Protein AF-A0A9W8MVS7-F1 (afdb_monomer)

Mean predicted aligned error: 7.02 Å

Sequence (271 aa):
MAFDPRLDKKTLASLKSMRDISRAYVYDLRHYTAETRWGPFNSDGSVNWTHVEHLINVVALNVQELPGSWALTRPPSCIDPPRISCALARRQISSTDWAGVEGTWRRYVCFMDYRDLFAFNFTDLADGPRQPKFFKDPRFREATRLIEVKIHLVPTTEIRFIRSSDLRPDEHDHYPPLCFVGSSKGVNGNEAQVEGYVRMGKDGIARWYLTSIYDDHPQWSSSGVQIGGLGSAMGVVGVWTTTHHDQDDPVGPFWLWKVEDNSPTHLMEYT

Solvent-accessible surface area (backbone atoms only — not comparable to full-atom values): 14869 Å² total; per-residue (Å²): 131,87,86,54,74,66,62,50,51,55,48,52,52,50,53,51,53,52,34,29,50,17,45,30,61,64,59,32,58,89,62,54,39,82,60,18,59,48,21,48,32,34,72,87,66,42,78,30,60,70,52,46,49,25,37,49,45,40,54,53,54,54,61,66,70,48,61,79,92,48,66,86,77,55,75,73,53,98,80,53,73,81,47,68,53,44,58,47,29,68,72,60,54,38,91,88,38,51,63,46,70,62,48,32,31,40,29,41,42,36,40,59,51,68,69,57,50,48,42,42,57,75,30,69,58,56,91,26,52,52,36,40,58,50,68,68,43,90,81,64,63,67,38,47,43,44,28,45,35,40,34,41,76,46,63,78,85,76,59,82,88,68,60,70,82,80,60,59,65,60,99,82,54,94,56,66,56,43,32,32,38,40,40,33,38,40,58,88,67,58,66,26,43,30,42,34,39,36,34,63,45,95,82,76,48,46,36,39,39,41,35,37,25,49,96,91,39,73,50,34,29,31,21,26,39,48,38,85,52,72,14,30,28,58,19,33,45,28,26,36,33,43,62,82,69,54,90,82,51,66,58,24,38,34,44,35,26,52,47,59,82,83,54,83,81,83,48,61,85,53,120

Structure (mmCIF, N/CA/C/O backbone):
data_AF-A0A9W8MVS7-F1
#
_entry.id   AF-A0A9W8MVS7-F1
#
loop_
_atom_site.group_PDB
_atom_site.id
_atom_site.type_symbol
_atom_site.label_atom_id
_atom_site.label_alt_id
_atom_site.label_comp_id
_atom_site.label_asym_id
_atom_site.label_entity_id
_atom_site.label_seq_id
_atom_site.pdbx_PDB_ins_code
_atom_site.Cartn_x
_atom_site.Cartn_y
_atom_site.Cartn_z
_atom_site.occupancy
_atom_site.B_iso_or_equiv
_atom_site.auth_seq_id
_atom_site.auth_comp_id
_atom_site.auth_asym_id
_atom_site.auth_atom_id
_atom_site.pdbx_PDB_model_num
ATOM 1 N N . MET A 1 1 ? 16.889 32.562 -6.527 1.00 38.06 1 MET A N 1
ATOM 2 C CA . MET A 1 1 ? 17.787 31.437 -6.869 1.00 38.06 1 MET A CA 1
ATOM 3 C C . MET A 1 1 ? 17.797 31.302 -8.378 1.00 38.06 1 MET A C 1
ATOM 5 O O . MET A 1 1 ? 16.724 31.215 -8.958 1.00 38.06 1 MET A O 1
ATOM 9 N N . ALA A 1 2 ? 18.964 31.389 -9.014 1.00 35.06 2 ALA A N 1
ATOM 10 C CA . ALA A 1 2 ? 19.072 31.227 -10.461 1.00 35.06 2 ALA A CA 1
ATOM 11 C C . ALA A 1 2 ? 18.786 29.762 -10.839 1.00 35.06 2 ALA A C 1
ATOM 13 O O . ALA A 1 2 ? 19.375 28.854 -10.258 1.00 35.06 2 ALA A O 1
ATOM 14 N N . PHE A 1 3 ? 17.864 29.547 -11.778 1.00 42.78 3 PHE A N 1
ATOM 15 C CA . PHE A 1 3 ? 17.561 28.238 -12.356 1.00 42.78 3 PHE A CA 1
ATOM 16 C C . PHE A 1 3 ? 18.772 27.748 -13.168 1.00 42.78 3 PHE A C 1
ATOM 18 O O . PHE A 1 3 ? 19.109 28.363 -14.178 1.00 42.78 3 PHE A O 1
ATOM 25 N N . ASP A 1 4 ? 19.421 26.654 -12.749 1.00 48.59 4 ASP A N 1
ATOM 26 C CA . ASP A 1 4 ? 20.427 25.962 -13.568 1.00 48.59 4 ASP A CA 1
ATOM 27 C C . ASP A 1 4 ? 19.776 24.778 -14.313 1.00 48.59 4 ASP A C 1
ATOM 29 O O . ASP A 1 4 ? 19.521 23.728 -13.712 1.00 48.59 4 ASP A O 1
ATOM 33 N N . PRO A 1 5 ? 19.535 24.897 -15.630 1.00 52.12 5 PRO A N 1
ATOM 34 C CA . PRO A 1 5 ? 18.881 23.856 -16.422 1.00 52.12 5 PRO A CA 1
ATOM 35 C C . PRO A 1 5 ? 19.706 22.563 -16.556 1.00 52.12 5 PRO A C 1
ATOM 37 O O . PRO A 1 5 ? 19.170 21.531 -16.961 1.00 52.12 5 PRO A O 1
ATOM 40 N N . ARG A 1 6 ? 21.009 22.571 -16.236 1.00 54.41 6 ARG A N 1
ATOM 41 C CA . ARG A 1 6 ? 21.843 21.353 -16.214 1.00 54.41 6 ARG A CA 1
ATOM 42 C C . ARG A 1 6 ? 21.684 20.580 -14.907 1.00 54.41 6 ARG A C 1
ATOM 44 O O . ARG A 1 6 ? 21.662 19.347 -14.933 1.00 54.41 6 ARG A O 1
ATOM 51 N N . LEU A 1 7 ? 21.533 21.298 -13.793 1.00 59.38 7 LEU A N 1
ATOM 52 C CA . LEU A 1 7 ? 21.259 20.719 -12.477 1.00 59.38 7 LEU A CA 1
ATOM 53 C C . LEU A 1 7 ? 19.880 20.042 -12.455 1.00 59.38 7 LEU A C 1
ATOM 55 O O . LEU A 1 7 ? 19.733 18.949 -11.907 1.00 59.38 7 LEU A O 1
ATOM 59 N N . ASP A 1 8 ? 18.909 20.638 -13.148 1.00 74.12 8 ASP A N 1
ATOM 60 C CA . ASP A 1 8 ? 17.551 20.110 -13.300 1.00 74.12 8 ASP A CA 1
ATOM 61 C C . ASP A 1 8 ? 17.517 18.803 -14.118 1.00 74.12 8 ASP A C 1
ATOM 63 O O . ASP A 1 8 ? 16.966 17.795 -13.679 1.00 74.12 8 ASP A O 1
ATOM 67 N N . LYS A 1 9 ? 18.237 18.740 -15.252 1.00 78.94 9 LYS A N 1
ATOM 68 C CA . LYS A 1 9 ? 18.335 17.513 -16.069 1.00 78.94 9 LYS A CA 1
ATOM 69 C C . LYS A 1 9 ? 18.997 16.346 -15.336 1.00 78.94 9 LYS A C 1
ATOM 71 O O . LYS A 1 9 ? 18.535 15.212 -15.458 1.00 78.94 9 LYS A O 1
ATOM 76 N N . LYS A 1 10 ? 20.080 16.601 -14.591 1.00 83.00 10 LYS A N 1
ATOM 77 C CA . LYS A 1 10 ? 20.776 15.560 -13.816 1.00 83.00 10 LYS A CA 1
ATOM 78 C C . LYS A 1 10 ? 19.896 15.042 -12.678 1.00 83.00 10 LYS A C 1
ATOM 80 O O . LYS A 1 10 ? 19.812 13.832 -12.482 1.00 83.00 10 LYS A O 1
ATOM 85 N N . THR A 1 11 ? 19.215 15.946 -11.976 1.00 85.12 11 THR A N 1
ATOM 86 C CA . THR A 1 11 ? 18.257 15.598 -10.918 1.00 85.12 11 THR A CA 1
ATOM 87 C C . THR A 1 11 ? 17.114 14.758 -11.477 1.00 85.12 11 THR A C 1
ATOM 89 O O . THR A 1 11 ? 16.845 13.674 -10.971 1.00 85.12 11 THR A O 1
ATOM 92 N N . LEU A 1 12 ? 16.508 15.186 -12.584 1.00 84.50 12 LEU A N 1
ATOM 93 C CA . LEU A 1 12 ? 15.421 14.462 -13.238 1.00 84.50 12 LEU A CA 1
ATOM 94 C C . LEU A 1 12 ? 15.851 13.070 -13.725 1.00 84.50 12 LEU A C 1
ATOM 96 O O . LEU A 1 12 ? 15.107 12.105 -13.564 1.00 84.50 12 LEU A O 1
ATOM 100 N N . ALA A 1 13 ? 17.060 12.933 -14.276 1.00 87.56 13 ALA A N 1
ATOM 101 C CA . ALA A 1 13 ? 17.613 11.628 -14.642 1.00 87.56 13 ALA A CA 1
ATOM 102 C C . ALA A 1 13 ? 17.821 10.721 -13.415 1.00 87.56 13 ALA A C 1
ATOM 104 O O . ALA A 1 13 ? 17.501 9.534 -13.469 1.00 87.56 13 ALA A O 1
ATOM 105 N N . SER A 1 14 ? 18.302 11.284 -12.302 1.00 90.31 14 SER A N 1
ATOM 106 C CA . SER A 1 14 ? 18.472 10.560 -11.039 1.00 90.31 14 SER A CA 1
ATOM 107 C C . SER A 1 14 ? 17.135 10.074 -10.476 1.00 90.31 14 SER A C 1
ATOM 109 O O . SER A 1 14 ? 17.025 8.910 -10.101 1.00 90.31 14 SER A O 1
ATOM 111 N N . LEU A 1 15 ? 16.105 10.928 -10.466 1.00 89.94 15 LEU A N 1
ATOM 112 C CA . LEU A 1 15 ? 14.763 10.574 -9.991 1.00 89.94 15 LEU A CA 1
ATOM 113 C C . LEU A 1 15 ? 14.121 9.489 -10.861 1.00 89.94 15 LEU A C 1
ATOM 115 O O . LEU A 1 15 ? 13.549 8.540 -10.332 1.00 89.94 15 LEU A O 1
ATOM 119 N N . LYS A 1 16 ? 14.275 9.572 -12.190 1.00 89.75 16 LYS A N 1
ATOM 120 C CA . LYS A 1 16 ? 13.817 8.516 -13.106 1.00 89.75 16 LYS A CA 1
ATOM 121 C C . LYS A 1 16 ? 14.499 7.182 -12.815 1.00 89.75 16 LYS A C 1
ATOM 123 O O . LYS A 1 16 ? 13.819 6.177 -12.657 1.00 89.75 16 LYS A O 1
ATOM 128 N N . SER A 1 17 ? 15.825 7.185 -12.665 1.00 93.81 17 SER A N 1
ATOM 129 C CA . SER A 1 17 ? 16.571 5.969 -12.329 1.00 93.81 17 SER A CA 1
ATOM 130 C C . SER A 1 17 ? 16.150 5.387 -10.977 1.00 93.81 17 SER A C 1
ATOM 132 O O . SER A 1 17 ? 16.025 4.173 -10.848 1.00 93.81 17 SER A O 1
ATOM 134 N N . MET A 1 18 ? 15.921 6.238 -9.974 1.00 94.75 18 MET A N 1
ATOM 135 C CA . MET A 1 18 ? 15.441 5.826 -8.653 1.00 94.75 18 MET A CA 1
ATOM 136 C C . MET A 1 18 ? 14.048 5.194 -8.728 1.00 94.75 18 MET A C 1
ATOM 138 O O . MET A 1 18 ? 13.794 4.189 -8.059 1.00 94.75 18 MET A O 1
ATOM 142 N N . ARG A 1 19 ? 13.160 5.742 -9.569 1.00 93.81 19 ARG A N 1
ATOM 143 C CA . ARG A 1 19 ? 11.834 5.168 -9.815 1.00 93.81 19 ARG A CA 1
ATOM 144 C C . ARG A 1 19 ? 11.926 3.783 -10.428 1.00 93.81 19 ARG A C 1
ATOM 146 O O . ARG A 1 19 ? 11.277 2.877 -9.928 1.00 93.81 19 ARG A O 1
ATOM 153 N N . ASP A 1 20 ? 12.736 3.614 -11.469 1.00 95.81 20 ASP A N 1
ATOM 154 C CA . ASP A 1 20 ? 12.864 2.333 -12.173 1.00 95.81 20 ASP A CA 1
ATOM 155 C C . ASP A 1 20 ? 13.417 1.240 -11.247 1.00 95.81 20 ASP A C 1
ATOM 157 O O . ASP A 1 20 ? 12.915 0.119 -11.241 1.00 95.81 20 ASP A O 1
ATOM 161 N N . ILE A 1 21 ? 14.407 1.580 -10.411 1.00 97.56 21 ILE A N 1
ATOM 162 C CA . ILE A 1 21 ? 14.940 0.674 -9.382 1.00 97.56 21 ILE A CA 1
ATOM 163 C C . ILE A 1 21 ? 13.853 0.321 -8.360 1.00 97.56 21 ILE A C 1
ATOM 165 O O . ILE A 1 21 ? 13.692 -0.844 -8.006 1.00 97.56 21 ILE A O 1
ATOM 169 N N . SER A 1 22 ? 13.083 1.312 -7.907 1.00 98.12 22 SER A N 1
ATOM 170 C CA . SER A 1 22 ? 12.037 1.088 -6.906 1.00 98.12 22 SER A CA 1
ATOM 171 C C . SER A 1 22 ? 10.871 0.272 -7.457 1.00 98.12 22 SER A C 1
ATOM 173 O O . SER A 1 22 ? 10.410 -0.641 -6.783 1.00 98.12 22 SER A O 1
ATOM 175 N N . ARG A 1 23 ? 10.447 0.512 -8.702 1.00 97.88 23 ARG A N 1
ATOM 176 C CA . ARG A 1 23 ? 9.455 -0.322 -9.395 1.00 97.88 23 ARG A CA 1
ATOM 177 C C . ARG A 1 23 ? 9.938 -1.757 -9.534 1.00 97.88 23 ARG A C 1
ATOM 179 O O . ARG A 1 23 ? 9.175 -2.673 -9.255 1.00 97.88 23 ARG A O 1
ATOM 186 N N . ALA A 1 24 ? 11.204 -1.953 -9.902 1.00 97.88 24 ALA A N 1
ATOM 187 C CA . ALA A 1 24 ? 11.763 -3.293 -10.018 1.00 97.88 24 ALA A CA 1
ATOM 188 C C . ALA A 1 24 ? 11.742 -4.050 -8.691 1.00 97.88 24 ALA A C 1
ATOM 190 O O . ALA A 1 24 ? 11.436 -5.235 -8.678 1.00 97.88 24 ALA A O 1
ATOM 191 N N . TYR A 1 25 ? 12.009 -3.360 -7.582 1.00 98.38 25 TYR A N 1
ATOM 192 C CA . TYR A 1 25 ? 11.916 -3.955 -6.256 1.00 98.38 25 TYR A CA 1
ATOM 193 C C . TYR A 1 25 ? 10.465 -4.269 -5.858 1.00 98.38 25 TYR A C 1
ATOM 195 O O . TYR A 1 25 ? 10.176 -5.358 -5.368 1.00 98.38 25 TYR A O 1
ATOM 203 N N . VAL A 1 26 ? 9.547 -3.321 -6.070 1.00 98.19 26 VAL A N 1
ATOM 204 C CA . VAL A 1 26 ? 8.141 -3.437 -5.650 1.00 98.19 26 VAL A CA 1
ATOM 205 C C . VAL A 1 26 ? 7.379 -4.476 -6.470 1.00 98.19 26 VAL A C 1
ATOM 207 O O . VAL A 1 26 ? 6.559 -5.195 -5.918 1.00 98.19 26 VAL A O 1
ATOM 210 N N . TYR A 1 27 ? 7.635 -4.603 -7.768 1.00 98.12 27 TYR A N 1
ATOM 211 C CA . TYR A 1 27 ? 6.920 -5.567 -8.610 1.00 98.12 27 TYR A CA 1
ATOM 212 C C . TYR A 1 27 ? 7.607 -6.936 -8.712 1.00 98.12 27 TYR A C 1
ATOM 214 O O . TYR A 1 27 ? 7.154 -7.791 -9.476 1.00 98.12 27 TYR A O 1
ATOM 222 N N . ASP A 1 28 ? 8.694 -7.167 -7.968 1.00 97.75 28 ASP A N 1
ATOM 223 C CA . ASP A 1 28 ? 9.317 -8.488 -7.854 1.00 97.75 28 ASP A CA 1
ATOM 224 C C . ASP A 1 28 ? 8.470 -9.384 -6.946 1.00 97.75 28 ASP A C 1
ATOM 226 O O . ASP A 1 28 ? 8.440 -9.216 -5.724 1.00 97.75 28 ASP A O 1
ATOM 230 N N . LEU A 1 29 ? 7.793 -10.366 -7.550 1.00 97.31 29 LEU A N 1
ATOM 231 C CA . LEU A 1 29 ? 6.841 -11.227 -6.845 1.00 97.31 29 LEU A CA 1
ATOM 232 C C . LEU A 1 29 ? 7.490 -12.085 -5.748 1.00 97.31 29 LEU A C 1
ATOM 234 O O . LEU A 1 29 ? 6.811 -12.538 -4.830 1.00 97.31 29 LEU A O 1
ATOM 238 N N . ARG A 1 30 ? 8.818 -12.264 -5.773 1.00 96.38 30 ARG A N 1
ATOM 239 C CA . ARG A 1 30 ? 9.548 -13.063 -4.773 1.00 96.38 30 ARG A CA 1
ATOM 240 C C . ARG A 1 30 ? 9.551 -12.437 -3.379 1.00 96.38 30 ARG A C 1
ATOM 242 O O . ARG A 1 30 ? 9.864 -13.128 -2.415 1.00 96.38 30 ARG A O 1
ATOM 249 N N . HI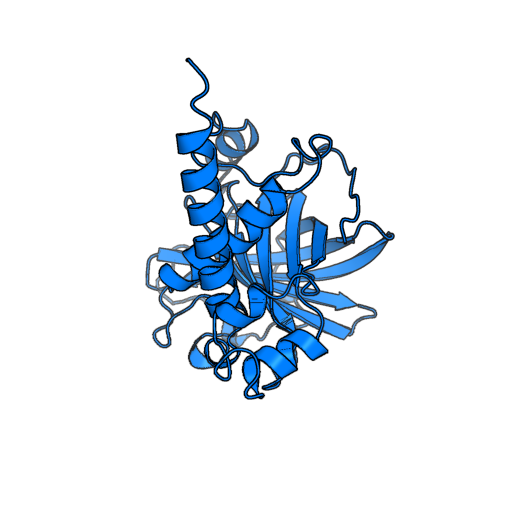S A 1 31 ? 9.238 -11.148 -3.261 1.00 96.62 31 HIS A N 1
ATOM 250 C CA . HIS A 1 31 ? 9.168 -10.458 -1.972 1.00 96.62 31 HIS A CA 1
ATOM 251 C C . HIS A 1 31 ? 7.869 -10.742 -1.197 1.00 96.62 31 HIS A C 1
ATOM 253 O O . HIS A 1 31 ? 7.784 -10.419 -0.008 1.00 96.62 31 HIS A O 1
ATOM 259 N N . TYR A 1 32 ? 6.865 -11.346 -1.838 1.00 96.62 32 TYR A N 1
ATOM 260 C CA . TYR A 1 32 ? 5.523 -11.509 -1.283 1.00 96.62 32 TYR A CA 1
ATOM 261 C C . TYR A 1 32 ? 5.243 -12.966 -0.956 1.00 96.62 32 TYR A C 1
ATOM 263 O O . TYR A 1 32 ? 4.787 -13.740 -1.792 1.00 96.62 32 TYR A O 1
ATOM 271 N N . THR A 1 33 ? 5.531 -13.340 0.284 1.00 96.38 33 THR A N 1
ATOM 272 C CA . THR A 1 33 ? 5.366 -14.705 0.774 1.00 96.38 33 THR A CA 1
ATOM 273 C C . THR A 1 33 ? 4.566 -14.714 2.072 1.00 96.38 33 THR A C 1
ATOM 275 O O . THR A 1 33 ? 4.278 -13.668 2.667 1.00 96.38 33 THR A O 1
ATOM 278 N N . ALA A 1 34 ? 4.223 -15.913 2.544 1.00 95.19 34 ALA A N 1
ATOM 279 C CA . ALA A 1 34 ? 3.567 -16.080 3.835 1.00 95.19 34 ALA A CA 1
ATOM 280 C C . ALA A 1 34 ? 4.445 -15.570 4.996 1.00 95.19 34 ALA A C 1
ATOM 282 O O . ALA A 1 34 ? 3.927 -14.977 5.944 1.00 95.19 34 ALA A O 1
ATOM 283 N N . GLU A 1 35 ? 5.770 -15.737 4.908 1.00 95.44 35 GLU A N 1
ATOM 284 C CA . GLU A 1 35 ? 6.735 -15.267 5.911 1.00 95.44 35 GLU A CA 1
ATOM 285 C C . GLU A 1 35 ? 6.782 -13.739 5.981 1.00 95.44 35 GLU A C 1
ATOM 287 O O . GLU A 1 35 ? 6.845 -13.173 7.071 1.00 95.44 35 GLU A O 1
ATOM 292 N N . THR A 1 36 ? 6.699 -13.061 4.831 1.00 95.88 36 THR A N 1
ATOM 293 C CA . THR A 1 36 ? 6.641 -11.592 4.761 1.00 95.88 36 THR A CA 1
ATOM 294 C C . THR A 1 36 ? 5.222 -11.050 4.924 1.00 95.88 36 THR A C 1
ATOM 296 O O . THR A 1 36 ? 5.012 -9.838 4.866 1.00 95.88 36 THR A O 1
ATOM 299 N N . ARG A 1 37 ? 4.228 -11.926 5.137 1.00 95.06 37 ARG A N 1
ATOM 300 C CA . ARG A 1 37 ? 2.794 -11.597 5.218 1.00 95.06 37 ARG A CA 1
ATOM 301 C C . ARG A 1 37 ? 2.315 -10.717 4.059 1.00 95.06 37 ARG A C 1
ATOM 303 O O . ARG A 1 37 ? 1.491 -9.818 4.266 1.00 95.06 37 ARG A O 1
ATOM 310 N N . TRP A 1 38 ? 2.873 -10.947 2.869 1.00 96.88 38 TRP A N 1
ATOM 311 C CA . TRP A 1 38 ? 2.571 -10.194 1.646 1.00 96.88 38 TRP A CA 1
ATOM 312 C C . TRP A 1 38 ? 2.672 -8.668 1.820 1.00 96.88 38 TRP A C 1
ATOM 314 O O . TRP A 1 38 ? 1.927 -7.904 1.212 1.00 96.88 38 TRP A O 1
ATOM 324 N N . GLY A 1 39 ? 3.579 -8.216 2.689 1.00 97.06 39 GLY A N 1
ATOM 325 C CA . GLY A 1 39 ? 3.795 -6.808 3.007 1.00 97.06 39 GLY A CA 1
ATOM 326 C C . GLY A 1 39 ? 5.280 -6.454 3.110 1.00 97.06 39 GLY A C 1
ATOM 327 O O . GLY A 1 39 ? 6.147 -7.285 2.836 1.00 97.06 39 GLY A O 1
ATOM 328 N N . PRO A 1 40 ? 5.609 -5.219 3.526 1.00 97.94 40 PRO A N 1
ATOM 329 C CA . PRO A 1 40 ? 6.989 -4.762 3.672 1.00 97.94 40 PRO A CA 1
ATOM 330 C C . PRO A 1 40 ? 7.629 -5.261 4.980 1.00 97.94 40 PRO A C 1
ATOM 332 O O . PRO A 1 40 ? 8.131 -4.477 5.788 1.00 97.94 40 PRO A O 1
ATOM 335 N N . PHE A 1 41 ? 7.599 -6.574 5.207 1.00 97.88 41 PHE A N 1
ATOM 336 C CA . PHE A 1 41 ? 8.111 -7.216 6.416 1.00 97.88 41 PHE A CA 1
ATOM 337 C C . PHE A 1 41 ? 9.217 -8.217 6.080 1.00 97.88 41 PHE A C 1
ATOM 339 O O . PHE A 1 41 ? 9.223 -8.831 5.016 1.00 97.88 41 PHE A O 1
ATOM 346 N N . ASN A 1 42 ? 10.156 -8.381 7.004 1.00 97.50 42 ASN A N 1
ATOM 347 C CA . ASN A 1 42 ? 11.135 -9.459 6.965 1.00 97.50 42 ASN A CA 1
ATOM 348 C C . ASN A 1 42 ? 10.504 -10.760 7.487 1.00 97.50 42 ASN A C 1
ATOM 350 O O . ASN A 1 42 ? 9.471 -10.739 8.158 1.00 97.50 42 ASN A O 1
ATOM 354 N N . SER A 1 43 ? 11.159 -11.896 7.245 1.00 95.44 43 SER A N 1
ATOM 355 C CA . SER A 1 43 ? 10.694 -13.213 7.709 1.00 95.44 43 SER A CA 1
ATOM 356 C C . SER A 1 43 ? 10.628 -13.353 9.236 1.00 95.44 43 SER A C 1
ATOM 358 O O . SER A 1 43 ? 9.936 -14.228 9.746 1.00 95.44 43 SER A O 1
ATOM 360 N N . ASP A 1 44 ? 11.346 -12.508 9.982 1.00 93.94 44 ASP A N 1
ATOM 361 C CA . ASP A 1 44 ? 11.280 -12.436 11.448 1.00 93.94 44 ASP A CA 1
ATOM 362 C C . ASP A 1 44 ? 10.106 -11.573 11.963 1.00 93.94 44 ASP A C 1
ATOM 364 O O . ASP A 1 44 ? 9.879 -11.468 13.172 1.00 93.94 44 ASP A O 1
ATOM 368 N N . GLY A 1 45 ? 9.342 -10.959 11.053 1.00 91.81 45 GLY A N 1
ATOM 369 C CA . GLY A 1 45 ? 8.216 -10.077 11.344 1.00 91.81 45 GLY A CA 1
ATOM 370 C C . GLY A 1 45 ? 8.590 -8.621 11.646 1.00 91.81 45 GLY A C 1
ATOM 371 O O . GLY A 1 45 ? 7.687 -7.826 11.943 1.00 91.81 45 GLY A O 1
ATOM 372 N N . SER A 1 46 ? 9.874 -8.256 11.586 1.00 95.50 46 SER A N 1
ATOM 373 C CA . SER A 1 46 ? 10.327 -6.861 11.645 1.00 95.50 46 SER A CA 1
ATOM 374 C C . SER A 1 46 ? 10.017 -6.116 10.344 1.00 95.50 46 SER A C 1
ATOM 376 O O . SER A 1 46 ? 9.780 -6.721 9.294 1.00 95.50 46 SER A O 1
ATOM 378 N N . VAL A 1 47 ? 9.991 -4.786 10.397 1.00 97.56 47 VAL A N 1
ATOM 379 C CA . VAL A 1 47 ? 9.777 -3.955 9.203 1.00 97.56 47 VAL A CA 1
ATOM 380 C C . VAL A 1 47 ? 10.994 -4.002 8.270 1.00 97.56 47 VAL A C 1
ATOM 382 O O . VAL A 1 47 ? 12.124 -3.729 8.679 1.00 97.56 47 VAL A O 1
ATOM 385 N N . ASN A 1 48 ? 10.757 -4.270 6.985 1.00 98.12 48 ASN A N 1
ATOM 386 C CA . ASN A 1 48 ? 11.762 -4.121 5.937 1.00 98.12 48 ASN A CA 1
ATOM 387 C C . ASN A 1 48 ? 11.767 -2.669 5.431 1.00 98.12 48 ASN A C 1
ATOM 389 O O . ASN A 1 48 ? 11.045 -2.314 4.499 1.00 98.12 48 ASN A O 1
ATOM 393 N N . TRP A 1 49 ? 12.589 -1.817 6.047 1.00 97.56 49 TRP A N 1
ATOM 394 C CA . TRP A 1 49 ? 12.654 -0.392 5.704 1.00 97.56 49 TRP A CA 1
ATOM 395 C C . TRP A 1 49 ? 13.134 -0.111 4.276 1.00 97.56 49 TRP A C 1
ATOM 397 O O . TRP A 1 49 ? 12.706 0.880 3.692 1.00 97.56 49 TRP A O 1
ATOM 407 N N . THR A 1 50 ? 13.947 -0.991 3.684 1.00 98.38 50 THR A N 1
ATOM 408 C CA . THR A 1 50 ? 14.334 -0.888 2.268 1.00 98.38 50 THR A CA 1
ATOM 409 C C . THR A 1 50 ? 13.122 -1.076 1.359 1.00 98.38 50 THR A C 1
ATOM 411 O O . THR A 1 50 ? 12.917 -0.303 0.426 1.00 98.38 50 THR A O 1
ATOM 414 N N . HIS A 1 51 ? 12.261 -2.049 1.662 1.00 98.56 51 HIS A N 1
ATOM 415 C CA . HIS A 1 51 ? 11.006 -2.221 0.937 1.00 98.56 51 HIS A CA 1
ATOM 416 C C . HIS A 1 51 ? 10.109 -0.985 1.107 1.00 98.56 51 HIS A C 1
ATOM 418 O O . HIS A 1 51 ? 9.634 -0.435 0.117 1.00 98.56 51 HIS A O 1
ATOM 424 N N . VAL A 1 52 ? 9.942 -0.484 2.337 1.00 98.19 52 VAL A N 1
ATOM 425 C CA . VAL A 1 52 ? 9.155 0.735 2.613 1.00 98.19 52 VAL A CA 1
ATOM 426 C C . VAL A 1 52 ? 9.653 1.935 1.803 1.00 98.19 52 VAL A C 1
ATOM 428 O O . VAL A 1 52 ? 8.840 2.652 1.222 1.00 98.19 52 VAL A O 1
ATOM 431 N N . GLU A 1 53 ? 10.968 2.141 1.716 1.00 97.62 53 GLU A N 1
ATOM 432 C CA . GLU A 1 53 ? 11.565 3.211 0.912 1.00 97.62 53 GLU A CA 1
ATOM 433 C C . GLU A 1 53 ? 11.199 3.079 -0.573 1.00 97.62 53 GLU A C 1
ATOM 435 O O . GLU A 1 53 ? 10.773 4.054 -1.194 1.00 97.62 53 GLU A O 1
ATOM 440 N N . HIS A 1 54 ? 11.288 1.874 -1.143 1.00 98.50 54 HIS A N 1
ATOM 441 C CA . HIS A 1 54 ? 10.888 1.644 -2.530 1.00 98.50 54 HIS A CA 1
ATOM 442 C C . HIS A 1 54 ? 9.390 1.893 -2.762 1.00 98.50 54 HIS A C 1
ATOM 444 O O . HIS A 1 54 ? 9.032 2.516 -3.763 1.00 98.50 54 HIS A O 1
ATOM 450 N N . LEU A 1 55 ? 8.520 1.496 -1.827 1.00 98.19 55 LEU A N 1
ATOM 451 C CA . LEU A 1 55 ? 7.082 1.785 -1.895 1.00 98.19 55 LEU A CA 1
ATOM 452 C C . LEU A 1 55 ? 6.815 3.299 -1.892 1.00 98.19 55 LEU A C 1
ATOM 454 O O . LEU A 1 55 ? 6.071 3.795 -2.741 1.00 98.19 55 LEU A O 1
ATOM 458 N N . ILE A 1 56 ? 7.464 4.039 -0.982 1.00 95.94 56 ILE A N 1
ATOM 459 C CA . ILE A 1 56 ? 7.385 5.506 -0.910 1.00 95.94 56 ILE A CA 1
ATOM 460 C C . ILE A 1 56 ? 7.850 6.125 -2.226 1.00 95.94 56 ILE A C 1
ATOM 462 O O . ILE A 1 56 ? 7.152 6.977 -2.770 1.00 95.94 56 ILE A O 1
ATOM 466 N N . ASN A 1 57 ? 8.992 5.688 -2.760 1.00 95.56 57 ASN A N 1
ATOM 467 C CA . ASN A 1 57 ? 9.558 6.230 -3.992 1.00 95.56 57 ASN A CA 1
ATOM 468 C C . ASN A 1 57 ? 8.621 6.048 -5.189 1.00 95.56 57 ASN A C 1
ATOM 470 O O . ASN A 1 57 ? 8.437 6.994 -5.954 1.00 95.56 57 ASN A O 1
ATOM 474 N N . VAL A 1 58 ? 8.003 4.871 -5.351 1.00 96.12 58 VAL A N 1
ATOM 475 C CA . VAL A 1 58 ? 7.049 4.642 -6.449 1.00 96.12 58 VAL A CA 1
ATOM 476 C C . VAL A 1 58 ? 5.846 5.578 -6.318 1.00 96.12 58 VAL A C 1
ATOM 478 O O . VAL A 1 58 ? 5.555 6.335 -7.245 1.00 96.12 58 VAL A O 1
ATOM 481 N N . VAL A 1 59 ? 5.187 5.597 -5.155 1.00 94.50 59 VAL A N 1
ATOM 482 C CA . VAL A 1 59 ? 3.977 6.413 -4.961 1.00 94.50 59 VAL A CA 1
ATOM 483 C C . VAL A 1 59 ? 4.293 7.908 -5.061 1.00 94.50 59 VAL A C 1
ATOM 485 O O . VAL A 1 59 ? 3.596 8.638 -5.763 1.00 94.50 59 VAL A O 1
ATOM 488 N N . ALA A 1 60 ? 5.352 8.384 -4.402 1.00 91.44 60 ALA A N 1
ATOM 489 C CA . ALA A 1 60 ? 5.709 9.801 -4.379 1.00 91.44 60 ALA A CA 1
ATOM 490 C C . ALA A 1 60 ? 6.065 10.334 -5.773 1.00 91.44 60 ALA A C 1
ATOM 492 O O . ALA A 1 60 ? 5.616 11.420 -6.144 1.00 91.44 60 ALA A O 1
ATOM 493 N N . LEU A 1 61 ? 6.830 9.571 -6.563 1.00 91.19 61 LEU A N 1
ATOM 494 C CA . LEU A 1 61 ? 7.221 9.991 -7.910 1.00 91.19 61 LEU A CA 1
ATOM 495 C C . LEU A 1 61 ? 6.048 9.943 -8.893 1.00 91.19 61 LEU A C 1
ATOM 497 O O . LEU A 1 61 ? 5.960 10.812 -9.757 1.00 91.19 61 LEU A O 1
ATOM 501 N N . ASN A 1 62 ? 5.113 9.003 -8.737 1.00 90.31 62 ASN A N 1
ATOM 502 C CA . ASN A 1 62 ? 3.880 9.004 -9.527 1.00 90.31 62 ASN A CA 1
ATOM 503 C C . ASN A 1 62 ? 3.010 10.220 -9.204 1.00 90.31 62 ASN A C 1
ATOM 505 O O . ASN A 1 62 ? 2.555 10.924 -10.102 1.00 90.31 62 ASN A O 1
ATOM 509 N N . VAL A 1 63 ? 2.839 10.526 -7.916 1.00 86.62 63 VAL A N 1
ATOM 510 C CA . VAL A 1 63 ? 2.071 11.692 -7.460 1.00 86.62 63 VAL A CA 1
ATOM 511 C C . VAL A 1 63 ? 2.718 13.015 -7.892 1.00 86.62 63 VAL A C 1
ATOM 513 O O . VAL A 1 63 ? 2.017 14.003 -8.124 1.00 86.62 63 VAL A O 1
ATOM 516 N N . GLN A 1 64 ? 4.045 13.056 -8.029 1.00 84.00 64 GLN A N 1
ATOM 517 C CA . GLN A 1 64 ? 4.761 14.227 -8.539 1.00 84.00 64 GLN A CA 1
ATOM 518 C C . GLN A 1 64 ? 4.471 14.497 -10.024 1.00 84.00 64 GLN A C 1
ATOM 520 O O . GLN A 1 64 ? 4.453 15.664 -10.421 1.00 84.00 64 GLN A O 1
ATOM 525 N N . GLU A 1 65 ? 4.230 13.454 -10.824 1.00 82.25 65 GLU A N 1
ATOM 526 C CA . GLU A 1 65 ? 3.871 13.567 -12.246 1.00 82.25 65 GLU A CA 1
ATOM 527 C C . GLU A 1 65 ? 2.394 13.942 -12.466 1.00 82.25 65 GLU A C 1
ATOM 529 O O . GLU A 1 65 ? 2.030 14.369 -13.565 1.00 82.25 65 GLU A O 1
ATOM 534 N N . LEU A 1 66 ? 1.547 13.856 -11.430 1.00 78.38 66 LEU A N 1
ATOM 535 C CA . LEU A 1 66 ? 0.152 14.286 -11.524 1.00 78.38 66 LEU A CA 1
ATOM 536 C C . LEU A 1 66 ? 0.044 15.802 -11.788 1.00 78.38 66 LEU A C 1
ATOM 538 O O . LEU A 1 66 ? 0.821 16.588 -11.227 1.00 78.38 66 LEU A O 1
ATOM 542 N N . PRO A 1 67 ? -0.952 16.247 -12.585 1.00 75.31 67 PRO A N 1
ATOM 543 C CA . PRO A 1 67 ? -1.167 17.662 -12.876 1.00 75.31 67 PRO A CA 1
ATOM 544 C C . PRO A 1 67 ? -1.295 18.522 -11.611 1.00 75.31 67 PRO A C 1
ATOM 546 O O . PRO A 1 67 ? -1.782 18.071 -10.577 1.00 75.31 67 PRO A O 1
ATOM 549 N N . GLY A 1 68 ? -0.934 19.807 -11.701 1.00 68.56 68 GLY A N 1
AT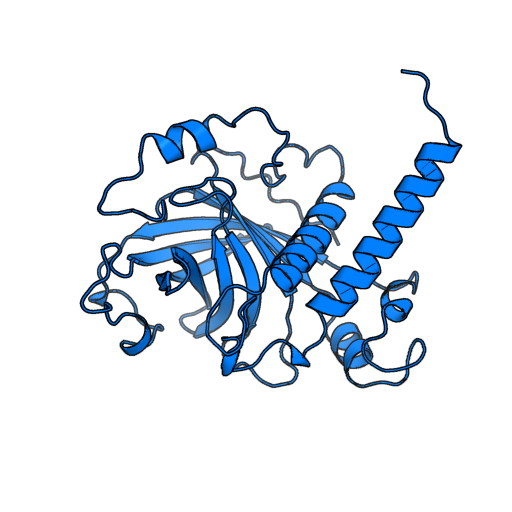OM 550 C CA . GLY A 1 68 ? -0.954 20.732 -10.557 1.00 68.56 68 GLY A CA 1
ATOM 551 C C . GLY A 1 68 ? -2.315 20.882 -9.858 1.00 68.56 68 GLY A C 1
ATOM 552 O O . GLY A 1 68 ? -2.355 21.229 -8.679 1.00 68.56 68 GLY A O 1
ATOM 553 N N . SER A 1 69 ? -3.423 20.548 -10.530 1.00 66.38 69 SER A N 1
ATOM 554 C CA . SER A 1 69 ? -4.764 20.474 -9.927 1.00 66.38 69 SER A CA 1
ATOM 555 C C . SER A 1 69 ? -4.877 19.451 -8.784 1.00 66.38 69 SER A C 1
ATOM 557 O O . SER A 1 69 ? -5.810 19.529 -7.992 1.00 66.38 69 SER A O 1
ATOM 559 N N . TRP A 1 70 ? -3.908 18.542 -8.649 1.00 69.06 70 TRP A N 1
ATOM 560 C CA . TRP A 1 70 ? -3.838 17.498 -7.623 1.00 69.06 70 TRP A CA 1
ATOM 561 C C . TRP A 1 70 ? -2.940 17.866 -6.434 1.00 69.06 70 TRP A C 1
ATOM 563 O O . TRP A 1 70 ? -2.572 17.015 -5.627 1.00 69.06 70 TRP A O 1
ATOM 573 N N . ALA A 1 71 ? -2.547 19.135 -6.294 1.00 63.22 71 ALA A N 1
ATOM 574 C CA . ALA A 1 71 ? -1.649 19.560 -5.217 1.00 63.22 71 ALA A CA 1
ATOM 575 C C . ALA A 1 71 ? -2.199 19.255 -3.806 1.00 63.22 71 ALA A C 1
ATOM 577 O O . ALA A 1 71 ? -1.426 18.946 -2.900 1.00 63.22 71 ALA A O 1
ATOM 578 N N . LEU A 1 72 ? -3.526 19.292 -3.622 1.00 65.88 72 LEU A N 1
ATOM 579 C CA . LEU A 1 72 ? -4.181 19.037 -2.331 1.00 65.88 72 LEU A CA 1
ATOM 580 C C . LEU A 1 72 ? -4.346 17.548 -2.001 1.00 65.88 72 LEU A C 1
ATOM 582 O O . LEU A 1 72 ? -4.569 17.201 -0.843 1.00 65.88 72 LEU A O 1
ATOM 586 N N . THR A 1 73 ? -4.202 16.660 -2.984 1.00 73.75 73 THR A N 1
ATOM 587 C CA . THR A 1 73 ? -4.377 15.213 -2.813 1.00 73.75 73 THR A CA 1
ATOM 588 C C . THR A 1 73 ? -3.044 14.494 -2.640 1.00 73.75 73 THR A C 1
ATOM 590 O O . THR A 1 73 ? -2.959 13.301 -2.904 1.00 73.75 73 THR A O 1
ATOM 593 N N . ARG A 1 74 ? -1.981 15.193 -2.230 1.00 78.75 74 ARG A N 1
ATOM 594 C CA . ARG A 1 74 ? -0.653 14.600 -2.021 1.00 78.75 74 ARG A CA 1
ATOM 595 C C . ARG A 1 74 ? -0.487 14.110 -0.578 1.00 78.75 74 ARG A C 1
ATOM 597 O O . ARG A 1 74 ? -0.908 14.845 0.329 1.00 78.75 74 ARG A O 1
ATOM 604 N N . PRO A 1 75 ? 0.151 12.941 -0.353 1.00 80.00 75 PRO A N 1
ATOM 605 C CA . PRO A 1 75 ? 0.522 12.508 0.988 1.00 80.00 75 PRO A CA 1
ATOM 606 C C . PRO A 1 75 ? 1.390 13.572 1.677 1.00 80.00 75 PRO A C 1
ATOM 608 O O . PRO A 1 75 ? 2.090 14.321 0.985 1.00 80.00 75 PRO A O 1
ATOM 611 N N . PRO A 1 76 ? 1.361 13.669 3.017 1.00 74.62 76 PRO A N 1
ATOM 612 C CA . PRO A 1 76 ? 2.192 14.620 3.741 1.00 74.62 76 PRO A CA 1
ATOM 613 C C . PRO A 1 76 ? 3.674 14.356 3.462 1.00 74.62 76 PRO A C 1
ATOM 615 O O . PRO A 1 76 ? 4.151 13.236 3.651 1.00 74.62 76 PRO A O 1
ATOM 618 N N . SER A 1 77 ? 4.409 15.385 3.043 1.00 66.69 77 SER A N 1
ATOM 619 C CA . SER A 1 77 ? 5.871 15.314 2.985 1.00 66.69 77 SER A CA 1
ATOM 620 C C . SER A 1 77 ? 6.468 15.683 4.348 1.00 66.69 77 SER A C 1
ATOM 622 O O . SER A 1 77 ? 5.890 16.472 5.093 1.00 66.69 77 SER A O 1
ATOM 624 N N . CYS A 1 78 ? 7.647 15.157 4.687 1.00 50.22 78 CYS A N 1
ATOM 625 C CA . CYS A 1 78 ? 8.376 15.535 5.908 1.00 50.22 78 CYS A CA 1
ATOM 626 C C . CYS A 1 78 ? 8.865 17.001 5.917 1.00 50.22 78 CYS A C 1
ATOM 628 O O . CYS A 1 78 ? 9.410 17.455 6.921 1.00 50.22 78 CYS A O 1
ATOM 630 N N . ILE A 1 79 ? 8.671 17.728 4.812 1.00 48.88 79 ILE A N 1
ATOM 631 C CA . ILE A 1 79 ? 9.013 19.145 4.632 1.00 48.88 79 ILE A CA 1
ATOM 632 C C . ILE A 1 79 ? 7.746 20.017 4.671 1.00 48.88 79 ILE A C 1
ATOM 634 O O . ILE A 1 79 ? 7.839 21.237 4.818 1.00 48.88 79 ILE A O 1
ATOM 638 N N . ASP A 1 80 ? 6.555 19.414 4.573 1.00 52.19 80 ASP A N 1
ATOM 639 C CA . ASP A 1 80 ? 5.309 20.156 4.706 1.00 52.19 80 ASP A CA 1
ATOM 640 C C . ASP A 1 80 ? 5.264 20.764 6.119 1.00 52.19 80 ASP A C 1
ATOM 642 O O . ASP A 1 80 ? 5.555 20.062 7.098 1.00 52.19 80 ASP A O 1
ATOM 646 N N . PRO A 1 81 ? 4.881 22.048 6.271 1.00 47.44 81 PRO A N 1
ATOM 647 C CA . PRO A 1 81 ? 4.557 22.567 7.591 1.00 47.44 81 PRO A CA 1
ATOM 648 C C . PRO A 1 81 ? 3.539 21.616 8.229 1.00 47.44 81 PRO A C 1
ATOM 650 O O . PRO A 1 81 ? 2.671 21.111 7.506 1.00 47.44 81 PRO A O 1
ATOM 653 N N . PRO A 1 82 ? 3.646 21.328 9.542 1.00 49.50 82 PRO A N 1
ATOM 654 C CA . PRO A 1 82 ? 2.794 20.345 10.192 1.00 49.50 82 PRO A CA 1
ATOM 655 C C . PRO A 1 82 ? 1.345 20.670 9.854 1.00 49.50 82 PRO A C 1
ATOM 657 O O . PRO A 1 82 ? 0.814 21.698 10.278 1.00 49.50 82 PRO A O 1
ATOM 660 N N . ARG A 1 83 ? 0.727 19.820 9.025 1.00 53.91 83 ARG A N 1
ATOM 661 C CA . ARG A 1 83 ? -0.675 19.996 8.661 1.00 53.91 83 ARG A CA 1
ATOM 662 C C . ARG A 1 83 ? -1.474 19.988 9.958 1.00 53.91 83 ARG A C 1
ATOM 664 O O . ARG A 1 83 ? -1.109 19.282 10.903 1.00 53.91 83 ARG A O 1
ATOM 671 N N . ILE A 1 84 ? -2.557 20.758 10.013 1.00 49.00 84 ILE A N 1
ATOM 672 C CA . ILE A 1 84 ? -3.434 20.803 11.191 1.00 49.00 84 ILE A CA 1
ATOM 673 C C . ILE A 1 84 ? -3.841 19.372 11.590 1.00 49.00 84 ILE A C 1
ATOM 675 O O . ILE A 1 84 ? -3.813 19.045 12.772 1.00 49.00 84 ILE A O 1
ATOM 679 N N . SER A 1 85 ? -4.041 18.475 10.617 1.00 49.41 85 SER A N 1
ATOM 680 C CA . SER A 1 85 ? -4.260 17.040 10.841 1.00 49.41 85 SER A CA 1
ATOM 681 C C . SER A 1 85 ? -3.134 16.330 11.614 1.00 49.41 85 SER A C 1
ATOM 683 O O . SER A 1 85 ? -3.436 15.561 12.519 1.00 49.41 85 SER A O 1
ATOM 685 N N . CYS A 1 86 ? -1.849 16.607 11.354 1.00 49.50 86 CYS A N 1
ATOM 686 C CA . CYS A 1 86 ? -0.728 16.052 12.130 1.00 49.50 86 CYS A CA 1
ATOM 687 C C . CYS A 1 86 ? -0.729 16.550 13.585 1.00 49.50 86 CYS A C 1
ATOM 689 O O . CYS A 1 86 ? -0.409 15.797 14.505 1.00 49.50 86 CYS A O 1
ATOM 691 N N . ALA A 1 87 ? -1.077 17.822 13.804 1.00 48.34 87 ALA A N 1
ATOM 692 C CA . ALA A 1 87 ? -1.143 18.420 15.138 1.00 48.34 87 ALA A CA 1
ATOM 693 C C . ALA A 1 87 ? -2.378 17.953 15.932 1.00 48.34 87 ALA A C 1
ATOM 695 O O . ALA A 1 87 ? -2.282 17.724 17.138 1.00 48.34 87 ALA A O 1
ATOM 696 N N . LEU A 1 88 ? -3.518 17.773 15.259 1.00 48.81 88 LEU A N 1
ATOM 697 C CA . LEU A 1 88 ? -4.746 17.227 15.838 1.00 48.81 88 LEU A CA 1
ATOM 698 C C . LEU A 1 88 ? -4.598 15.740 16.159 1.00 48.81 88 LEU A C 1
ATOM 700 O O . LEU A 1 88 ? -4.936 15.336 17.267 1.00 48.81 88 LEU A O 1
ATOM 704 N N . ALA A 1 89 ? -4.002 14.953 15.260 1.00 52.56 89 ALA A N 1
ATOM 705 C CA . ALA A 1 89 ? -3.792 13.528 15.487 1.00 52.56 89 ALA A CA 1
ATOM 706 C C . ALA A 1 89 ? -2.877 13.265 16.696 1.00 52.56 89 ALA A C 1
ATOM 708 O O . ALA A 1 89 ? -3.179 12.399 17.507 1.00 52.56 89 ALA A O 1
ATOM 709 N N . ARG A 1 90 ? -1.838 14.091 16.917 1.00 51.34 90 ARG A N 1
ATOM 710 C CA . ARG A 1 90 ? -1.007 14.027 18.140 1.00 51.34 90 ARG A CA 1
ATOM 711 C C . ARG A 1 90 ? -1.735 14.474 19.414 1.00 51.34 90 ARG A C 1
ATOM 713 O O . ARG A 1 90 ? -1.345 14.048 20.495 1.00 51.34 90 ARG A O 1
ATOM 720 N N . ARG A 1 91 ? -2.759 15.333 19.320 1.00 49.72 91 ARG A N 1
ATOM 721 C CA . ARG A 1 91 ? -3.572 15.780 20.473 1.00 49.72 91 ARG A CA 1
ATOM 722 C C . ARG A 1 91 ? -4.719 14.823 20.816 1.00 49.72 91 ARG A C 1
ATOM 724 O O . ARG A 1 91 ? -5.252 14.931 21.914 1.00 49.72 91 ARG A O 1
ATOM 731 N N . GLN A 1 92 ? -5.087 13.921 19.905 1.00 54.78 92 GLN A N 1
ATOM 732 C CA . GLN A 1 92 ? -6.221 12.997 20.028 1.00 54.78 92 GLN A CA 1
ATOM 733 C C . GLN A 1 92 ? -5.822 11.514 20.082 1.00 54.78 92 GLN A C 1
ATOM 735 O O . GLN A 1 92 ? -6.688 10.664 19.898 1.00 54.78 92 GLN A O 1
ATOM 740 N N . ILE A 1 93 ? -4.555 11.164 20.348 1.00 63.72 93 ILE A N 1
ATOM 741 C CA . ILE A 1 93 ? -4.213 9.754 20.605 1.00 63.72 93 ILE A CA 1
ATOM 742 C C . ILE A 1 93 ? -4.872 9.355 21.926 1.00 63.72 93 ILE A C 1
ATOM 744 O O . ILE A 1 93 ? -4.355 9.630 23.010 1.00 63.72 93 ILE A O 1
ATOM 748 N N . SER A 1 94 ? -6.057 8.761 21.830 1.00 74.44 94 SER A N 1
ATOM 749 C CA . SER A 1 94 ? -6.711 8.133 22.967 1.00 74.44 94 SER A CA 1
ATOM 750 C C . SER A 1 94 ? -5.999 6.816 23.260 1.00 74.44 94 SER A C 1
ATOM 752 O O . SER A 1 94 ? -5.480 6.166 22.354 1.00 74.44 94 SER A O 1
ATOM 754 N N . SER A 1 95 ? -5.975 6.390 24.521 1.00 77.88 95 SER A N 1
ATOM 755 C CA . SER A 1 95 ? -5.447 5.064 24.871 1.00 77.88 95 SER A CA 1
ATOM 756 C C . SER A 1 95 ? -6.209 3.931 24.171 1.00 77.88 95 SER A C 1
ATOM 758 O O . SER A 1 95 ? -5.658 2.855 23.964 1.00 77.88 95 SER A O 1
ATOM 760 N N . THR A 1 96 ? -7.465 4.182 23.795 1.00 86.81 96 THR A N 1
ATOM 761 C CA . THR A 1 96 ? -8.349 3.254 23.085 1.00 86.81 96 THR A CA 1
ATOM 762 C C . THR A 1 96 ? -8.111 3.219 21.575 1.00 86.81 96 THR A C 1
ATOM 764 O O . THR A 1 96 ? -8.309 2.175 20.971 1.00 86.81 96 THR A O 1
ATOM 767 N N . ASP A 1 97 ? -7.651 4.320 20.974 1.00 91.62 97 ASP A N 1
ATOM 768 C CA . ASP A 1 97 ? -7.248 4.417 19.565 1.00 91.62 97 ASP A CA 1
ATOM 769 C C . ASP A 1 97 ? -5.773 4.827 19.466 1.00 91.62 97 ASP A C 1
ATOM 771 O O . ASP A 1 97 ? -5.404 5.895 18.967 1.00 91.62 97 ASP A O 1
ATOM 775 N N . TRP A 1 98 ? -4.906 3.969 20.000 1.00 91.56 98 TRP A N 1
ATOM 776 C CA . TRP A 1 98 ? -3.479 4.258 20.104 1.00 91.56 98 TRP A CA 1
ATOM 777 C C . TRP A 1 98 ? -2.794 4.403 18.735 1.00 91.56 98 TRP A C 1
ATOM 779 O O . TRP A 1 98 ? -1.767 5.073 18.633 1.00 91.56 98 TRP A O 1
ATOM 789 N N . ALA A 1 99 ? -3.349 3.812 17.671 1.00 92.69 99 ALA A N 1
ATOM 790 C CA . ALA A 1 99 ? -2.825 3.939 16.311 1.00 92.69 99 ALA A CA 1
ATOM 791 C C . ALA A 1 99 ? -3.427 5.126 15.538 1.00 92.69 99 ALA A C 1
ATOM 793 O O . ALA A 1 99 ? -2.911 5.474 14.472 1.00 92.69 99 ALA A O 1
ATOM 794 N N . GLY A 1 100 ? -4.468 5.777 16.070 1.00 92.50 100 GLY A N 1
ATOM 795 C CA . GLY A 1 100 ? -5.191 6.862 15.409 1.00 92.50 100 GLY A CA 1
ATOM 796 C C . GLY A 1 100 ? -5.973 6.389 14.184 1.00 92.50 100 GLY A C 1
ATOM 797 O O . GLY A 1 100 ? -5.945 7.071 13.158 1.00 92.50 100 GLY A O 1
ATOM 798 N N . VAL A 1 101 ? -6.619 5.229 14.278 1.00 94.69 101 VAL A N 1
ATOM 799 C CA . VAL A 1 101 ? -7.365 4.542 13.225 1.00 94.69 101 VAL A CA 1
ATOM 800 C C . VAL A 1 101 ? -8.560 5.348 12.731 1.00 94.69 101 VAL A C 1
ATOM 802 O O . VAL A 1 101 ? -8.734 5.489 11.520 1.00 94.69 101 VAL A O 1
ATOM 805 N N . GLU A 1 102 ? -9.368 5.899 13.634 1.00 93.75 102 GLU A N 1
ATOM 806 C CA . GLU A 1 102 ? -10.691 6.417 13.269 1.00 93.75 102 GLU A CA 1
ATOM 807 C C . GLU A 1 102 ? -10.631 7.654 12.373 1.00 93.75 102 GLU A C 1
ATOM 809 O O . GLU A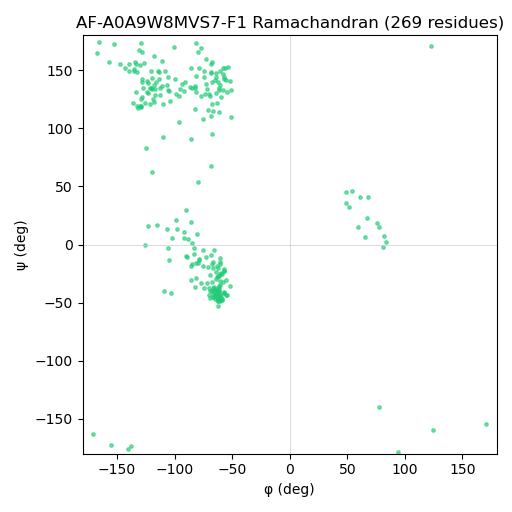 1 102 ? -9.830 8.562 12.598 1.00 93.75 102 GLU A O 1
ATOM 814 N N . GLY A 1 103 ? -11.522 7.732 11.386 1.00 92.19 103 GLY A N 1
ATOM 815 C CA . GLY A 1 103 ? -11.763 8.937 10.596 1.00 92.19 103 GLY A CA 1
ATOM 816 C C . GLY A 1 103 ? -11.601 8.739 9.093 1.00 92.19 103 GLY A C 1
ATOM 817 O O . GLY A 1 103 ? -11.685 7.625 8.563 1.00 92.19 103 GLY A O 1
ATOM 818 N N . THR A 1 104 ? -11.390 9.858 8.400 1.00 92.00 104 THR A N 1
ATOM 819 C CA . THR A 1 104 ? -11.283 9.902 6.941 1.00 92.00 104 THR A CA 1
ATOM 820 C C . THR A 1 104 ? -9.832 9.849 6.468 1.00 92.00 104 THR A C 1
ATOM 822 O O . THR A 1 104 ? -8.950 10.580 6.924 1.00 92.00 104 THR A O 1
ATOM 825 N N . TRP A 1 105 ? -9.593 8.997 5.480 1.00 93.19 105 TRP A N 1
ATOM 826 C CA . TRP A 1 105 ? -8.297 8.745 4.882 1.00 93.19 105 TRP A CA 1
ATOM 827 C C . TRP A 1 105 ? -8.352 8.907 3.362 1.00 93.19 105 TRP A C 1
ATOM 829 O O . TRP A 1 105 ? -9.392 8.787 2.701 1.00 93.19 105 TRP A O 1
ATOM 839 N N . ARG A 1 106 ? -7.186 9.180 2.791 1.00 92.06 106 ARG A N 1
ATOM 840 C CA . ARG A 1 106 ? -6.934 9.139 1.353 1.00 92.06 106 ARG A CA 1
ATOM 841 C C . ARG A 1 106 ? -5.905 8.061 1.084 1.00 92.06 106 ARG A C 1
ATOM 843 O O . ARG A 1 106 ? -4.965 7.903 1.856 1.00 92.06 106 ARG A O 1
ATOM 850 N N . ARG A 1 107 ? -6.099 7.313 0.007 1.00 93.50 107 ARG A N 1
ATOM 851 C CA . ARG A 1 107 ? -5.257 6.180 -0.352 1.00 93.50 107 ARG A CA 1
ATOM 852 C C . ARG A 1 107 ? -4.883 6.262 -1.818 1.00 93.50 107 ARG A C 1
ATOM 854 O O . ARG A 1 107 ? -5.766 6.199 -2.667 1.00 93.50 107 ARG A O 1
ATOM 861 N N . TYR A 1 108 ? -3.593 6.352 -2.112 1.00 94.00 108 TYR A N 1
ATOM 862 C CA . TYR A 1 108 ? -3.106 6.031 -3.448 1.00 94.00 108 TYR A CA 1
ATOM 863 C C . TYR A 1 108 ? -2.833 4.544 -3.543 1.00 94.00 108 TYR A C 1
ATOM 865 O O . TYR A 1 108 ? -2.212 3.983 -2.645 1.00 94.00 108 TYR A O 1
ATOM 873 N N . VAL A 1 109 ? -3.258 3.937 -4.644 1.00 95.00 109 VAL A N 1
ATOM 874 C CA . VAL A 1 109 ? -2.814 2.613 -5.083 1.00 95.00 109 VAL A CA 1
ATOM 875 C C . VAL A 1 109 ? -2.181 2.757 -6.460 1.00 95.00 109 VAL A C 1
ATOM 877 O O . VAL A 1 109 ? -2.737 3.447 -7.319 1.00 95.00 109 VAL A O 1
ATOM 880 N N . CYS A 1 110 ? -1.022 2.136 -6.665 1.00 95.81 1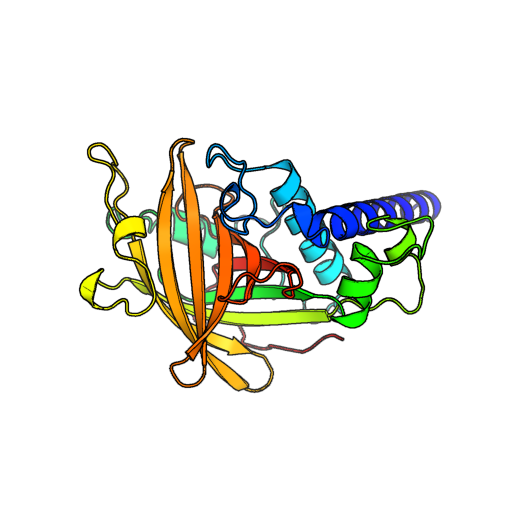10 CYS A N 1
ATOM 881 C CA . CYS A 1 110 ? -0.390 2.058 -7.983 1.00 95.81 110 CYS A CA 1
ATOM 882 C C . CYS A 1 110 ? -0.353 0.607 -8.465 1.00 95.81 110 CYS A C 1
ATOM 884 O O . CYS A 1 110 ? -0.273 -0.303 -7.641 1.00 95.81 110 CYS A O 1
ATOM 886 N N . PHE A 1 111 ? -0.427 0.406 -9.779 1.00 95.75 111 PHE A N 1
ATOM 887 C CA . PHE A 1 111 ? -0.226 -0.889 -10.432 1.00 95.75 111 PHE A C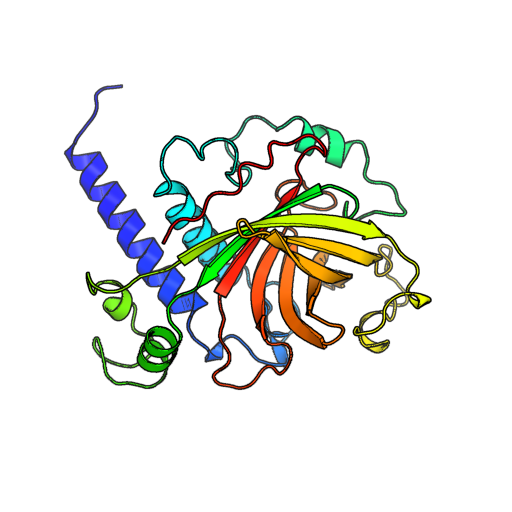A 1
ATOM 888 C C . PHE A 1 111 ? 0.174 -0.716 -11.887 1.00 95.75 111 PHE A C 1
ATOM 890 O O . PHE A 1 111 ? -0.166 0.281 -12.523 1.00 95.75 111 PHE A O 1
ATOM 897 N N . MET A 1 112 ? 0.821 -1.739 -12.432 1.00 95.44 112 MET A N 1
ATOM 898 C CA . MET A 1 112 ? 0.961 -1.919 -13.873 1.00 95.44 112 MET A CA 1
ATOM 899 C C . MET A 1 112 ? -0.033 -2.951 -14.412 1.00 95.44 112 MET A C 1
ATOM 901 O O . MET A 1 112 ? -0.700 -3.650 -13.647 1.00 95.44 112 MET A O 1
ATOM 905 N N . ASP A 1 113 ? -0.134 -3.033 -15.738 1.00 94.81 113 ASP A N 1
ATOM 906 C CA . ASP A 1 113 ? -0.922 -4.066 -16.405 1.00 94.81 113 ASP A CA 1
ATOM 907 C C . ASP A 1 113 ? -0.452 -5.469 -15.986 1.00 94.81 113 ASP A C 1
ATOM 909 O O . ASP A 1 113 ? 0.743 -5.720 -15.816 1.00 94.81 113 ASP A O 1
ATOM 913 N N . TYR A 1 114 ? -1.391 -6.404 -15.837 1.00 94.19 114 TYR A N 1
ATOM 914 C CA . TYR A 1 114 ? -1.070 -7.769 -15.420 1.00 94.19 114 TYR A CA 1
ATOM 915 C C . TYR A 1 114 ? -0.122 -8.471 -16.407 1.00 94.19 114 TYR A C 1
ATOM 917 O O . TYR A 1 114 ? 0.761 -9.219 -15.991 1.00 94.19 114 TYR A O 1
ATOM 925 N N . ARG A 1 115 ? -0.241 -8.205 -17.716 1.00 94.56 115 ARG A N 1
ATOM 926 C CA . ARG A 1 115 ? 0.669 -8.772 -18.723 1.00 94.56 115 ARG A CA 1
ATOM 927 C C . ARG A 1 115 ? 2.078 -8.223 -18.561 1.00 94.56 115 ARG A C 1
ATOM 929 O O . ARG A 1 115 ? 3.026 -8.986 -18.718 1.00 94.56 115 ARG A O 1
ATOM 936 N N . ASP A 1 116 ? 2.210 -6.942 -18.221 1.00 96.12 116 ASP A N 1
ATOM 937 C CA . ASP A 1 116 ? 3.505 -6.328 -17.931 1.00 96.12 116 ASP A CA 1
ATOM 938 C C . ASP A 1 116 ? 4.103 -6.901 -16.637 1.00 96.12 116 ASP A C 1
ATOM 940 O O . ASP A 1 116 ? 5.289 -7.222 -16.614 1.00 96.12 116 ASP A O 1
ATOM 944 N N . LEU A 1 117 ? 3.290 -7.129 -15.596 1.00 96.75 117 LEU A N 1
ATOM 945 C CA . LEU A 1 117 ? 3.726 -7.775 -14.350 1.00 96.75 117 LEU A CA 1
ATOM 946 C C . LEU A 1 117 ? 4.222 -9.203 -14.577 1.00 96.75 117 LEU A C 1
ATOM 948 O O . LEU A 1 117 ? 5.294 -9.573 -14.086 1.00 96.75 117 LEU A O 1
ATOM 952 N N . PHE A 1 118 ? 3.470 -9.987 -15.348 1.00 95.88 118 PHE A N 1
ATOM 953 C CA . PHE A 1 118 ? 3.862 -11.338 -15.726 1.00 95.88 118 PHE A CA 1
ATOM 954 C C . PHE A 1 118 ? 5.150 -11.320 -16.560 1.00 95.88 118 PHE A C 1
ATOM 956 O O . PHE A 1 118 ? 6.107 -12.035 -16.259 1.00 95.88 118 PHE A O 1
ATOM 963 N N . ALA A 1 119 ? 5.208 -10.461 -17.581 1.00 95.88 119 ALA A N 1
ATOM 964 C CA . ALA A 1 119 ? 6.372 -10.315 -18.444 1.00 95.88 119 ALA A CA 1
ATOM 965 C C . ALA A 1 119 ? 7.625 -9.925 -17.649 1.00 95.88 119 ALA A C 1
ATOM 967 O O . ALA A 1 119 ? 8.669 -10.564 -17.796 1.00 95.88 119 ALA A O 1
ATOM 968 N N . PHE A 1 120 ? 7.507 -8.937 -16.762 1.00 97.19 120 PHE A N 1
ATOM 969 C CA . PHE A 1 120 ? 8.578 -8.494 -15.877 1.00 97.19 120 PHE A CA 1
ATOM 970 C C . PHE A 1 120 ? 9.111 -9.637 -15.004 1.00 97.19 120 PHE A C 1
ATOM 972 O O . PHE A 1 120 ? 10.322 -9.765 -14.846 1.00 97.19 120 PHE A O 1
ATOM 979 N N . ASN A 1 121 ? 8.244 -10.495 -14.456 1.00 97.56 121 ASN A N 1
ATOM 980 C CA . ASN A 1 121 ? 8.663 -11.545 -13.524 1.00 97.56 121 ASN A CA 1
ATOM 981 C C . ASN A 1 121 ? 9.143 -12.844 -14.186 1.00 97.56 121 ASN A C 1
ATOM 983 O O . ASN A 1 121 ? 9.978 -13.541 -13.603 1.00 97.56 121 ASN A O 1
ATOM 987 N N . PHE A 1 122 ? 8.632 -13.204 -15.361 1.00 96.19 122 PHE A N 1
ATOM 988 C CA . PHE A 1 122 ? 8.783 -14.571 -15.881 1.00 96.19 122 PHE A CA 1
ATOM 989 C C . PHE A 1 122 ? 9.384 -14.665 -17.285 1.00 96.19 122 PHE A C 1
ATOM 991 O O . PHE A 1 122 ? 9.571 -15.774 -17.779 1.00 96.19 122 PHE A O 1
ATOM 998 N N . THR A 1 123 ? 9.709 -13.542 -17.930 1.00 95.12 123 THR A N 1
ATOM 999 C CA . THR A 1 123 ? 10.275 -13.541 -19.290 1.00 95.12 123 THR A CA 1
ATOM 1000 C C . THR A 1 123 ? 11.678 -12.946 -19.334 1.00 95.12 123 THR A C 1
ATOM 1002 O O . THR A 1 123 ? 12.076 -12.200 -18.443 1.00 95.12 123 THR A O 1
ATOM 1005 N N . ASP A 1 124 ? 12.412 -13.231 -20.412 1.00 93.00 124 ASP A N 1
ATOM 1006 C CA . ASP A 1 124 ? 13.762 -12.701 -20.650 1.00 93.00 124 ASP A CA 1
ATOM 1007 C C . ASP A 1 124 ? 13.773 -11.312 -21.321 1.00 93.00 124 ASP A C 1
ATOM 1009 O O . ASP A 1 124 ? 14.771 -10.886 -21.911 1.00 93.00 124 ASP A O 1
ATOM 1013 N N . LEU A 1 125 ? 12.657 -10.579 -21.261 1.00 89.19 125 LEU A N 1
ATOM 1014 C CA . LEU A 1 125 ? 12.606 -9.205 -21.753 1.00 89.19 125 LEU A CA 1
ATOM 1015 C C . LEU A 1 125 ? 13.538 -8.300 -20.934 1.00 89.19 125 LEU A C 1
ATOM 1017 O O . LEU A 1 125 ? 13.726 -8.491 -19.740 1.00 89.19 125 LEU A O 1
ATOM 1021 N N . ALA A 1 126 ? 14.104 -7.280 -21.585 1.00 88.62 126 ALA A N 1
ATOM 1022 C CA . ALA A 1 126 ? 14.928 -6.253 -20.941 1.00 88.62 126 ALA A CA 1
ATOM 1023 C C . ALA A 1 126 ? 16.121 -6.786 -20.109 1.00 88.62 126 ALA A C 1
ATOM 1025 O O . ALA A 1 126 ? 16.406 -6.269 -19.032 1.00 88.62 126 ALA A O 1
ATOM 1026 N N . ASP A 1 127 ? 16.871 -7.736 -20.675 1.00 91.88 127 ASP A N 1
ATOM 1027 C CA . ASP A 1 127 ? 18.071 -8.372 -20.094 1.00 91.88 127 ASP A CA 1
ATOM 1028 C C . ASP A 1 127 ? 17.777 -9.402 -18.986 1.00 91.88 127 ASP A C 1
ATOM 1030 O O . ASP A 1 127 ? 18.671 -9.767 -18.220 1.00 91.88 127 ASP A O 1
ATOM 1034 N N . GLY A 1 128 ? 16.541 -9.898 -18.918 1.00 93.38 128 GLY A N 1
ATOM 1035 C CA . GLY A 1 128 ? 16.141 -10.978 -18.023 1.00 93.38 128 GLY A CA 1
ATOM 1036 C C . GLY A 1 128 ? 14.995 -10.589 -17.088 1.00 93.38 128 GLY A C 1
ATOM 1037 O O . GLY A 1 128 ? 14.642 -9.410 -16.970 1.00 93.38 128 GLY A O 1
ATOM 1038 N N . PRO A 1 129 ? 14.438 -11.566 -16.360 1.00 94.75 129 PRO A N 1
ATOM 1039 C CA . PRO A 1 129 ? 13.339 -11.307 -15.451 1.00 94.75 129 PRO A CA 1
ATOM 1040 C C . PRO A 1 129 ? 13.787 -10.400 -14.302 1.00 94.75 129 PRO A C 1
ATOM 1042 O O . PRO A 1 129 ? 14.876 -10.555 -13.741 1.00 94.75 129 PRO A O 1
ATOM 1045 N N . ARG A 1 130 ? 12.890 -9.499 -13.910 1.00 95.69 130 ARG A N 1
ATOM 1046 C CA . ARG A 1 130 ? 13.003 -8.567 -12.782 1.00 95.69 130 ARG A CA 1
ATOM 1047 C C . ARG A 1 130 ? 14.075 -7.486 -12.939 1.00 95.69 130 ARG A C 1
ATOM 1049 O O . ARG A 1 130 ? 14.544 -6.916 -11.955 1.00 95.69 130 ARG A O 1
ATOM 1056 N N . GLN A 1 131 ? 14.471 -7.176 -14.172 1.00 96.31 131 GLN A N 1
ATOM 1057 C CA . GLN A 1 131 ? 15.476 -6.149 -14.434 1.00 96.31 131 GLN A CA 1
ATOM 1058 C C . GLN A 1 131 ? 14.862 -4.739 -14.501 1.00 96.31 131 GLN A C 1
ATOM 1060 O O . GLN A 1 131 ? 13.894 -4.528 -15.237 1.00 96.31 131 GLN A O 1
ATOM 1065 N N . PRO A 1 132 ? 15.459 -3.716 -13.848 1.00 95.75 132 PRO A N 1
ATOM 1066 C CA . PRO A 1 132 ? 14.967 -2.333 -13.907 1.00 95.75 132 PRO A CA 1
ATOM 1067 C C . PRO A 1 132 ? 14.871 -1.750 -15.321 1.00 95.75 132 PRO A C 1
ATOM 1069 O O . PRO A 1 132 ? 14.118 -0.810 -15.565 1.00 95.75 132 PRO A O 1
ATOM 1072 N N . LYS A 1 133 ? 15.628 -2.306 -16.276 1.00 95.38 133 LYS A N 1
ATOM 1073 C CA . LYS A 1 133 ? 15.576 -1.915 -17.688 1.00 95.38 133 LYS A CA 1
ATOM 1074 C C . LYS A 1 133 ? 14.179 -2.092 -18.294 1.00 95.38 133 LYS A C 1
ATOM 1076 O O . LYS A 1 133 ? 13.861 -1.356 -19.224 1.00 95.38 133 LYS A O 1
ATOM 1081 N N . PHE A 1 134 ? 13.348 -2.988 -17.755 1.00 96.38 134 PHE A N 1
ATOM 1082 C CA . PHE A 1 134 ? 11.965 -3.196 -18.194 1.00 96.38 134 PHE A CA 1
ATOM 1083 C C . PHE A 1 134 ? 11.149 -1.893 -18.175 1.00 96.38 134 PHE A C 1
ATOM 1085 O O . PHE A 1 134 ? 10.491 -1.551 -19.154 1.00 96.38 134 PHE A O 1
ATOM 1092 N N . PHE A 1 135 ? 11.292 -1.091 -17.116 1.00 95.56 135 PHE A N 1
ATOM 1093 C CA . PHE A 1 135 ? 10.538 0.158 -16.930 1.00 95.56 135 PHE A CA 1
ATOM 1094 C C . PHE A 1 135 ? 11.016 1.321 -17.809 1.00 95.56 135 PHE A C 1
ATOM 1096 O O . PHE A 1 135 ? 10.398 2.385 -17.815 1.00 95.56 135 PHE A O 1
ATOM 1103 N N . LYS A 1 136 ? 12.101 1.128 -18.571 1.00 93.81 136 LYS A N 1
ATOM 1104 C CA . LYS A 1 136 ? 12.592 2.117 -19.539 1.00 93.81 136 LYS A CA 1
ATOM 1105 C C . LYS A 1 136 ? 11.861 2.046 -20.878 1.00 93.81 136 LYS A C 1
ATOM 1107 O O . LYS A 1 136 ? 12.094 2.917 -21.717 1.00 93.81 136 LYS A O 1
ATOM 1112 N N . ASP A 1 137 ? 11.017 1.034 -21.099 1.00 92.50 137 ASP A N 1
ATOM 1113 C CA . ASP A 1 137 ? 10.182 0.958 -22.297 1.00 92.50 137 ASP A CA 1
ATOM 1114 C C . ASP A 1 137 ? 9.200 2.147 -22.320 1.00 92.50 137 ASP A C 1
ATOM 1116 O O . ASP A 1 137 ? 8.389 2.286 -21.405 1.00 92.50 137 ASP A O 1
ATOM 1120 N N . PRO A 1 138 ? 9.213 3.006 -23.358 1.00 89.94 138 PRO A N 1
ATOM 1121 C CA . PRO A 1 138 ? 8.287 4.136 -23.464 1.00 89.94 138 PRO A CA 1
ATOM 1122 C C . PRO A 1 138 ? 6.801 3.747 -23.498 1.00 89.94 138 PRO A C 1
ATOM 1124 O O . PRO A 1 138 ? 5.938 4.613 -23.341 1.00 89.94 138 PRO A O 1
ATOM 1127 N N . ARG A 1 139 ? 6.497 2.472 -23.766 1.00 90.12 139 ARG A N 1
ATOM 1128 C CA . ARG A 1 139 ? 5.138 1.921 -23.790 1.00 90.12 139 ARG A CA 1
ATOM 1129 C C . ARG A 1 139 ? 4.656 1.483 -22.413 1.00 90.12 139 ARG A C 1
ATOM 1131 O O . ARG A 1 139 ? 3.449 1.346 -22.254 1.00 90.12 139 ARG A O 1
ATOM 1138 N N . PHE A 1 140 ? 5.562 1.280 -21.453 1.00 93.00 140 PHE A N 1
ATOM 1139 C CA . PHE A 1 140 ? 5.204 0.907 -20.090 1.00 93.00 140 PHE A CA 1
ATOM 1140 C C . PHE A 1 140 ? 4.283 1.966 -19.477 1.00 93.00 140 PHE A C 1
ATOM 1142 O O . PHE A 1 140 ? 4.557 3.171 -19.554 1.00 93.00 140 PHE A O 1
ATOM 1149 N N . ARG A 1 141 ? 3.194 1.513 -18.854 1.00 89.25 141 ARG A N 1
ATOM 1150 C CA . ARG A 1 141 ? 2.247 2.365 -18.135 1.00 89.25 141 ARG A CA 1
ATOM 1151 C C . ARG A 1 141 ? 2.028 1.823 -16.734 1.00 89.25 141 ARG A C 1
ATOM 1153 O O . ARG A 1 141 ? 1.895 0.624 -16.522 1.00 89.25 141 ARG A O 1
ATOM 1160 N N . GLU A 1 142 ? 1.954 2.747 -15.791 1.00 92.31 142 GLU A N 1
ATOM 1161 C CA . GLU A 1 142 ? 1.605 2.474 -14.407 1.00 92.31 142 GLU A CA 1
ATOM 1162 C C . GLU A 1 142 ? 0.439 3.388 -14.044 1.00 92.31 142 GLU A C 1
ATOM 1164 O O . GLU A 1 142 ? 0.538 4.609 -14.165 1.00 92.31 142 GLU A O 1
ATOM 1169 N N . ALA A 1 143 ? -0.671 2.794 -13.623 1.00 91.56 143 ALA A N 1
ATOM 1170 C CA . ALA A 1 143 ? -1.841 3.522 -13.174 1.00 91.56 143 ALA A CA 1
ATOM 1171 C C . ALA A 1 143 ? -1.657 3.958 -11.717 1.00 91.56 143 ALA A C 1
ATOM 1173 O O . ALA A 1 143 ? -1.089 3.228 -10.904 1.00 91.56 143 ALA A O 1
ATOM 1174 N N . THR A 1 144 ? -2.178 5.136 -11.371 1.00 90.94 144 THR A N 1
ATOM 1175 C CA . THR A 1 144 ? -2.238 5.631 -9.988 1.00 90.94 144 THR A CA 1
ATOM 1176 C C . THR A 1 144 ? -3.657 6.087 -9.687 1.00 90.94 144 THR A C 1
ATOM 1178 O O . THR A 1 144 ? -4.179 6.992 -10.336 1.00 90.94 144 THR A O 1
ATOM 1181 N N . ARG A 1 145 ? -4.300 5.461 -8.698 1.00 88.75 145 ARG A N 1
ATOM 1182 C CA . ARG A 1 145 ? -5.693 5.750 -8.335 1.00 88.75 145 ARG A CA 1
ATOM 1183 C C . ARG A 1 145 ? -5.794 6.299 -6.928 1.00 88.75 145 ARG A C 1
ATOM 1185 O O . ARG A 1 145 ? -5.211 5.738 -6.004 1.00 88.75 145 ARG A O 1
ATOM 1192 N N . LEU A 1 146 ? -6.572 7.369 -6.782 1.00 89.69 146 LEU A N 1
ATOM 1193 C CA . LEU A 1 146 ? -6.941 7.930 -5.491 1.00 89.69 146 LEU A CA 1
ATOM 1194 C C . LEU A 1 146 ? -8.253 7.310 -5.005 1.00 89.69 146 LEU A C 1
ATOM 1196 O O . LEU A 1 146 ? -9.235 7.249 -5.745 1.00 89.69 146 LEU A O 1
ATOM 1200 N N . ILE A 1 147 ? -8.263 6.879 -3.751 1.00 91.31 147 ILE A N 1
ATOM 1201 C CA . ILE A 1 147 ? -9.396 6.239 -3.086 1.00 91.31 147 ILE A CA 1
ATOM 1202 C C . ILE A 1 147 ? -9.663 6.983 -1.773 1.00 91.31 147 ILE A C 1
ATOM 1204 O O . ILE A 1 147 ? -8.735 7.294 -1.020 1.00 91.31 147 ILE A O 1
ATOM 1208 N N . GLU A 1 148 ? -10.929 7.282 -1.493 1.00 92.62 148 GLU A N 1
ATOM 1209 C CA . GLU A 1 148 ? -11.376 7.694 -0.161 1.00 92.62 148 GLU A CA 1
ATOM 1210 C C . GLU A 1 148 ? -11.599 6.453 0.701 1.00 92.62 148 GLU A C 1
ATOM 1212 O O . GLU A 1 148 ? -12.221 5.498 0.247 1.00 92.62 148 GLU A O 1
ATOM 1217 N N . VAL A 1 149 ? -11.112 6.467 1.940 1.00 94.69 149 VAL A N 1
ATOM 1218 C CA . VAL A 1 149 ? -11.347 5.396 2.912 1.00 94.69 149 VAL A CA 1
ATOM 1219 C C . VAL A 1 149 ? -11.873 6.024 4.196 1.00 94.69 149 VAL A C 1
ATOM 1221 O O . VAL A 1 149 ? -11.259 6.949 4.719 1.00 94.69 149 VAL A O 1
ATOM 1224 N N . LYS A 1 150 ? -13.007 5.548 4.703 1.00 94.94 150 LYS A N 1
ATOM 1225 C CA . LYS A 1 150 ? -13.595 5.992 5.974 1.00 94.94 150 LYS A CA 1
ATOM 1226 C C . LYS A 1 150 ? -13.714 4.795 6.885 1.00 94.94 150 LYS A C 1
ATOM 1228 O O . LYS A 1 150 ? -14.369 3.832 6.503 1.00 94.94 150 LYS A O 1
ATOM 1233 N 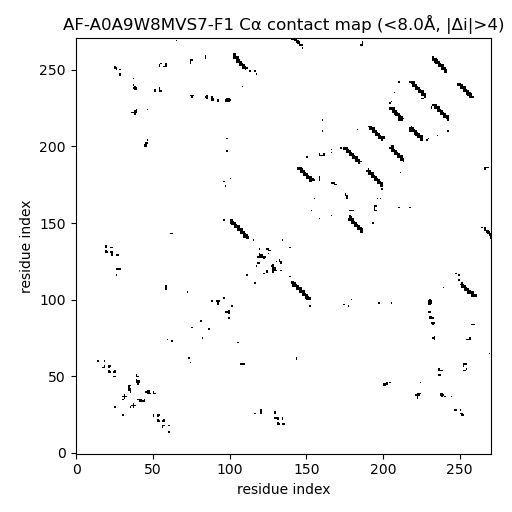N . ILE A 1 151 ? -13.082 4.853 8.051 1.00 96.75 151 ILE A N 1
ATOM 1234 C CA . ILE A 1 151 ? -13.005 3.727 8.987 1.00 96.75 151 ILE A CA 1
ATOM 1235 C C . ILE A 1 1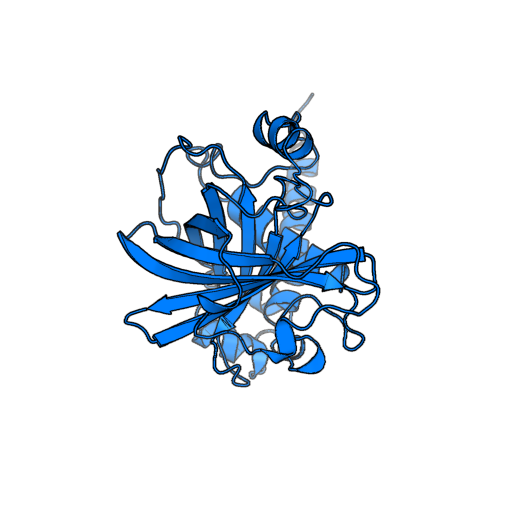51 ? -13.278 4.178 10.418 1.00 96.75 151 ILE A C 1
ATOM 1237 O O . ILE A 1 151 ? -12.973 5.310 10.793 1.00 96.75 151 ILE A O 1
ATOM 1241 N N . HIS A 1 152 ? -13.848 3.278 11.209 1.00 96.31 152 HIS A N 1
ATOM 1242 C CA . HIS A 1 152 ? -14.110 3.459 12.635 1.00 96.31 152 HIS A CA 1
ATOM 1243 C C . HIS A 1 152 ? -13.800 2.162 13.382 1.00 96.31 152 HIS A C 1
ATOM 1245 O O . HIS A 1 152 ? -13.796 1.082 12.781 1.00 96.31 152 HIS A O 1
ATOM 1251 N N . LEU A 1 153 ? -13.494 2.274 14.674 1.00 96.56 153 LEU A N 1
ATOM 1252 C CA . LEU A 1 153 ? -13.142 1.117 15.485 1.00 96.56 153 LEU A CA 1
ATOM 1253 C C . LEU A 1 153 ? -14.382 0.288 15.812 1.00 96.56 153 LEU A C 1
ATOM 1255 O O . LEU A 1 153 ? -15.459 0.822 16.072 1.00 96.56 153 LEU A O 1
ATOM 1259 N N . VAL A 1 154 ? -14.199 -1.028 15.846 1.00 96.06 154 VAL A N 1
ATOM 1260 C CA . VAL A 1 154 ? -15.229 -1.982 16.262 1.00 96.06 154 VAL A CA 1
ATOM 1261 C C . VAL A 1 154 ? -14.649 -3.027 17.214 1.00 96.06 154 VAL A C 1
ATOM 1263 O O . VAL A 1 154 ? -13.441 -3.292 17.195 1.00 96.06 154 VAL A O 1
ATOM 1266 N N . PRO A 1 155 ? -15.486 -3.670 18.042 1.00 92.94 155 PRO A N 1
ATOM 1267 C CA . PRO A 1 155 ? -15.100 -4.873 18.761 1.00 92.94 155 PRO A CA 1
ATOM 1268 C C . PRO A 1 155 ? -14.661 -5.993 17.808 1.00 92.94 155 PRO A C 1
ATOM 1270 O O . PRO A 1 155 ? -15.157 -6.126 16.689 1.00 92.94 155 PRO A O 1
ATOM 1273 N N . THR A 1 156 ? -13.786 -6.879 18.288 1.00 89.50 156 THR A N 1
ATOM 1274 C CA . THR A 1 156 ? -13.296 -8.047 17.530 1.00 89.50 156 THR A CA 1
ATOM 1275 C C . THR A 1 156 ? -14.417 -8.977 17.050 1.00 89.50 156 THR A C 1
ATOM 1277 O O . THR A 1 156 ? -14.231 -9.707 16.083 1.00 89.50 156 THR A O 1
ATOM 1280 N N . THR A 1 157 ? -15.581 -8.948 17.704 1.00 88.62 157 THR A N 1
ATOM 1281 C CA . THR A 1 157 ? -16.767 -9.753 17.373 1.00 88.62 157 THR A CA 1
ATOM 1282 C C . THR A 1 157 ? -17.479 -9.330 16.091 1.00 88.62 157 THR A C 1
ATOM 1284 O O . THR A 1 157 ? -18.266 -10.112 15.569 1.00 88.62 157 THR A O 1
ATOM 1287 N N . GLU A 1 158 ? -17.252 -8.108 15.606 1.00 90.75 158 GLU A N 1
ATOM 1288 C CA . GLU A 1 158 ? -17.907 -7.585 14.396 1.00 90.75 158 GLU A CA 1
ATOM 1289 C C . GLU A 1 158 ? -17.125 -7.892 13.112 1.00 90.75 158 GLU A C 1
ATOM 1291 O O . GLU A 1 158 ? -17.637 -7.725 12.007 1.00 90.75 158 GLU A O 1
ATOM 1296 N N . ILE A 1 159 ? -15.891 -8.375 13.246 1.00 92.31 159 ILE A N 1
ATOM 1297 C CA . ILE A 1 159 ? -15.025 -8.709 12.122 1.00 92.31 159 ILE A CA 1
ATOM 1298 C C . ILE A 1 159 ? -15.376 -10.092 11.566 1.00 92.31 159 ILE A C 1
ATOM 1300 O O . ILE A 1 159 ? -15.464 -11.067 12.314 1.00 92.31 159 ILE A O 1
ATOM 1304 N N . ARG A 1 160 ? -15.528 -10.193 10.240 1.00 91.12 160 ARG A N 1
ATOM 1305 C CA . ARG A 1 160 ? -15.984 -11.417 9.562 1.00 91.12 160 ARG A CA 1
ATOM 1306 C C . ARG A 1 160 ? -14.848 -12.183 8.895 1.00 91.12 160 ARG A C 1
ATOM 1308 O O . ARG A 1 160 ? -14.816 -13.409 8.968 1.00 91.12 160 ARG A O 1
ATOM 1315 N N . PHE A 1 161 ? -13.923 -11.477 8.244 1.00 86.62 161 PHE A N 1
ATOM 1316 C CA . PHE A 1 161 ? -12.940 -12.104 7.344 1.00 86.62 161 PHE A CA 1
ATOM 1317 C C . PHE A 1 161 ? -11.516 -12.202 7.906 1.00 86.62 161 PHE A C 1
ATOM 1319 O O . PHE A 1 161 ? -10.638 -12.787 7.270 1.00 86.62 161 PHE A O 1
ATOM 1326 N N . ILE A 1 162 ? -11.266 -11.672 9.105 1.00 83.31 162 ILE A N 1
ATOM 1327 C CA . ILE A 1 162 ? -9.948 -11.734 9.753 1.00 83.31 162 ILE A CA 1
ATOM 1328 C C . ILE A 1 162 ? -9.880 -12.954 10.669 1.00 83.31 162 ILE A C 1
ATOM 1330 O O . ILE A 1 162 ? -10.811 -13.263 11.412 1.00 83.31 162 ILE A O 1
ATOM 1334 N N . ARG A 1 163 ? -8.745 -13.658 10.647 1.00 79.88 163 ARG A N 1
ATOM 1335 C CA . ARG A 1 163 ? -8.548 -14.851 11.473 1.00 79.88 163 ARG A CA 1
ATOM 1336 C C . ARG A 1 163 ? -8.389 -14.455 12.938 1.00 79.88 163 ARG A C 1
ATOM 1338 O O . ARG A 1 163 ? -7.565 -13.614 13.277 1.00 79.88 163 ARG A O 1
ATOM 1345 N N . SER A 1 164 ? -9.079 -15.155 13.837 1.00 75.38 164 SER A N 1
ATOM 1346 C CA . SER A 1 164 ? -8.963 -14.925 15.288 1.00 75.38 164 SER A CA 1
ATOM 1347 C C . SER A 1 164 ? -7.516 -15.023 15.807 1.00 75.38 164 SER A C 1
ATOM 1349 O O . SER A 1 164 ? -7.139 -14.301 16.727 1.00 75.38 164 SER A O 1
ATOM 1351 N N . SER A 1 165 ? -6.671 -15.854 15.183 1.00 78.19 165 SER A N 1
ATOM 1352 C CA . SER A 1 165 ? -5.243 -15.961 15.513 1.00 78.19 165 SER A CA 1
ATOM 1353 C C . SER A 1 165 ? -4.467 -14.656 15.332 1.00 78.19 165 SER A C 1
ATOM 1355 O O . SER A 1 165 ? -3.506 -14.430 16.058 1.00 78.19 165 SER A O 1
ATOM 1357 N N . ASP A 1 166 ? -4.871 -13.813 14.380 1.00 79.38 166 ASP A N 1
ATOM 1358 C CA . ASP A 1 166 ? -4.225 -12.529 14.101 1.00 79.38 166 ASP A CA 1
ATOM 1359 C C . ASP A 1 166 ? -4.559 -11.446 15.131 1.00 79.38 166 ASP A C 1
ATOM 1361 O O . ASP A 1 166 ? -3.836 -10.455 15.239 1.00 79.38 166 ASP A O 1
ATOM 1365 N N . LEU A 1 167 ? -5.639 -11.650 15.887 1.00 80.19 167 LEU A N 1
ATOM 1366 C CA . LEU A 1 167 ? -6.179 -10.711 16.869 1.00 80.19 167 LEU A CA 1
ATOM 1367 C C . LEU A 1 167 ? -5.822 -11.092 18.308 1.00 80.19 167 LEU A C 1
ATOM 1369 O O . LEU A 1 167 ? -6.312 -10.473 19.251 1.00 80.19 167 LEU A O 1
ATOM 1373 N N . ARG A 1 168 ? -4.999 -12.129 18.499 1.00 75.81 168 ARG A N 1
ATOM 1374 C CA . ARG A 1 168 ? -4.563 -12.543 19.831 1.00 75.81 168 ARG A CA 1
ATOM 1375 C C . ARG A 1 168 ? -3.659 -11.464 20.435 1.00 75.81 168 ARG A C 1
ATOM 1377 O O . ARG A 1 168 ? -2.624 -11.171 19.836 1.00 75.81 168 ARG A O 1
ATOM 1384 N N . PRO A 1 169 ? -4.021 -10.892 21.597 1.00 68.94 169 PRO A N 1
ATOM 1385 C CA . PRO A 1 169 ? -3.130 -9.997 22.318 1.00 68.94 169 PRO A CA 1
ATOM 1386 C C . PRO A 1 169 ? -1.874 -10.761 22.731 1.00 68.94 169 PRO A C 1
ATOM 1388 O O . PRO A 1 169 ? -1.972 -11.913 23.158 1.00 68.94 169 PRO A O 1
ATOM 1391 N N . ASP A 1 170 ? -0.713 -10.122 22.627 1.00 70.12 170 ASP A N 1
ATOM 1392 C CA . ASP A 1 170 ? 0.469 -10.615 23.329 1.00 70.12 170 ASP A CA 1
ATOM 1393 C C . ASP A 1 170 ? 0.282 -10.311 24.827 1.00 70.12 170 ASP A C 1
ATOM 1395 O O . ASP A 1 170 ? -0.210 -9.237 25.180 1.00 70.12 170 ASP A O 1
ATOM 1399 N N . GLU A 1 171 ? 0.638 -11.238 25.724 1.00 59.16 171 GLU A N 1
ATOM 1400 C CA . GLU A 1 171 ? 0.331 -11.142 27.171 1.00 59.16 171 GLU A CA 1
ATOM 1401 C C . GLU A 1 171 ? 0.954 -9.906 27.860 1.00 59.16 171 GLU A C 1
ATOM 1403 O O . GLU A 1 171 ? 0.610 -9.566 28.995 1.00 59.16 171 GLU A O 1
ATOM 1408 N N . HIS A 1 172 ? 1.865 -9.213 27.173 1.00 58.56 172 HIS A N 1
ATOM 1409 C CA . HIS A 1 172 ? 2.586 -8.032 27.648 1.00 58.56 172 HIS A CA 1
ATOM 1410 C C . HIS A 1 172 ? 2.420 -6.804 26.744 1.00 58.56 172 HIS A C 1
ATOM 1412 O O . HIS A 1 172 ? 3.204 -5.858 26.845 1.00 58.56 172 HIS A O 1
ATOM 1418 N N . ASP A 1 173 ? 1.427 -6.799 25.852 1.00 67.50 173 ASP A N 1
ATOM 1419 C CA . ASP A 1 173 ? 1.244 -5.683 24.933 1.00 67.50 173 ASP A CA 1
ATOM 1420 C C . ASP A 1 173 ? 0.478 -4.529 25.595 1.00 67.50 173 ASP A C 1
ATOM 1422 O O . ASP A 1 173 ? -0.697 -4.642 25.950 1.00 67.50 173 ASP A O 1
ATOM 1426 N N . HIS A 1 174 ? 1.139 -3.379 25.732 1.00 81.31 174 HIS A N 1
ATOM 1427 C CA . HIS A 1 174 ? 0.485 -2.126 26.122 1.00 81.31 174 HIS A CA 1
ATOM 1428 C C . HIS A 1 174 ? -0.463 -1.597 25.029 1.00 81.31 174 HIS A C 1
ATOM 1430 O O . HIS A 1 174 ? -1.215 -0.653 25.279 1.00 81.31 174 HIS A O 1
ATOM 1436 N N . TYR A 1 175 ? -0.432 -2.199 23.837 1.00 88.31 175 TYR A N 1
ATOM 1437 C CA . TYR A 1 175 ? -1.177 -1.793 22.653 1.00 88.31 175 TYR A CA 1
ATOM 1438 C C . TYR A 1 175 ? -2.021 -2.965 22.123 1.00 88.31 175 TYR A C 1
ATOM 1440 O O . TYR A 1 175 ? -1.603 -3.661 21.195 1.00 88.31 175 TYR A O 1
ATOM 1448 N N . PRO A 1 176 ? -3.221 -3.210 22.686 1.00 89.69 176 PRO A N 1
ATOM 1449 C CA . PRO A 1 176 ? -4.068 -4.311 22.236 1.00 89.69 176 PRO A CA 1
ATOM 1450 C C . PRO A 1 176 ? -4.450 -4.146 20.754 1.00 89.69 176 PRO A C 1
ATOM 1452 O O . PRO A 1 176 ? -4.595 -3.006 20.294 1.00 89.69 176 PRO A O 1
ATOM 1455 N N . PRO A 1 177 ? -4.652 -5.246 20.000 1.00 92.44 177 PRO A N 1
ATOM 1456 C CA . PRO A 1 177 ? -5.071 -5.167 18.606 1.00 92.44 177 PRO A CA 1
ATOM 1457 C C . PRO A 1 177 ? -6.344 -4.333 18.434 1.00 92.44 177 PRO A C 1
ATOM 1459 O O . PRO A 1 177 ? -7.337 -4.542 19.132 1.00 92.44 177 PRO A O 1
ATOM 1462 N N . LEU A 1 178 ? -6.316 -3.402 17.484 1.00 94.56 178 LEU A N 1
ATOM 1463 C CA . LEU A 1 178 ? -7.454 -2.562 17.124 1.00 94.56 178 LEU A CA 1
ATOM 1464 C C . LEU A 1 178 ? -8.130 -3.151 15.896 1.00 94.56 178 LEU A C 1
ATOM 1466 O O . LEU A 1 178 ? -7.455 -3.412 14.906 1.00 94.56 178 LEU A O 1
ATOM 1470 N N . CYS A 1 179 ? -9.442 -3.345 15.940 1.00 96.50 179 CYS A N 1
ATOM 1471 C CA . CYS A 1 179 ? -10.231 -3.783 14.791 1.00 96.50 179 CYS A CA 1
ATOM 1472 C C . CYS A 1 179 ? -11.032 -2.611 14.242 1.00 96.50 179 CYS A C 1
ATOM 1474 O O . CYS A 1 179 ? -11.497 -1.767 15.006 1.00 96.50 179 CYS A O 1
ATOM 1476 N N . PHE A 1 180 ? -11.196 -2.558 12.926 1.00 97.12 180 PHE A N 1
ATOM 1477 C CA . PHE A 1 180 ? -11.952 -1.499 12.277 1.00 97.12 180 PHE A CA 1
ATOM 1478 C C . PHE A 1 180 ? -12.744 -2.013 11.085 1.00 97.12 180 PHE A C 1
ATOM 1480 O O . PHE A 1 180 ? -12.344 -2.961 10.404 1.00 97.12 180 PHE A O 1
ATOM 1487 N N . VAL A 1 181 ? -13.845 -1.321 10.810 1.00 97.69 181 VAL A N 1
ATOM 1488 C CA . VAL A 1 181 ? -14.638 -1.492 9.591 1.00 97.69 181 VAL A CA 1
ATOM 1489 C C . VAL A 1 181 ? -14.918 -0.141 8.955 1.00 97.69 181 VAL A C 1
ATOM 1491 O O . VAL A 1 181 ? -14.687 0.916 9.551 1.00 97.69 181 VAL A O 1
ATOM 1494 N N . GLY A 1 182 ? -15.407 -0.157 7.722 1.00 96.38 182 GLY A N 1
ATOM 1495 C CA . GLY A 1 182 ? -15.747 1.070 7.029 1.00 96.38 182 GLY A CA 1
ATOM 1496 C C . GLY A 1 182 ? -16.063 0.880 5.559 1.00 96.38 182 GLY A C 1
ATOM 1497 O O . GLY A 1 182 ? -16.438 -0.209 5.123 1.00 96.38 182 GLY A O 1
ATOM 1498 N N . SER A 1 183 ? -15.860 1.942 4.783 1.00 95.38 183 SER A N 1
ATOM 1499 C CA . SER A 1 183 ? -15.981 1.891 3.329 1.00 95.38 183 SER A CA 1
ATOM 1500 C C . SER A 1 183 ? -14.781 2.500 2.614 1.00 95.38 183 SER A C 1
ATOM 1502 O O . SER A 1 183 ? -14.041 3.336 3.142 1.00 95.38 183 SER A O 1
ATOM 1504 N N . SER A 1 184 ? -14.575 2.036 1.387 1.00 93.69 184 SER A N 1
ATOM 1505 C CA . SER A 1 184 ? -13.609 2.573 0.441 1.00 93.69 184 SER A CA 1
ATOM 1506 C C . SER A 1 184 ? -14.325 2.949 -0.845 1.00 93.69 184 SER A C 1
ATOM 1508 O O . SER A 1 184 ? -15.104 2.160 -1.368 1.00 93.69 184 SER A O 1
ATOM 1510 N N . LYS A 1 185 ? -14.074 4.152 -1.355 1.00 90.88 185 LYS A N 1
ATOM 1511 C CA . LYS A 1 185 ? -14.751 4.698 -2.528 1.00 90.88 185 LYS A CA 1
ATOM 1512 C C . LYS A 1 185 ? -13.738 5.224 -3.533 1.00 90.88 185 LYS A C 1
ATOM 1514 O O . LYS A 1 185 ? -12.963 6.136 -3.239 1.00 90.88 185 LYS A O 1
ATOM 1519 N N . GLY A 1 186 ? -13.748 4.630 -4.723 1.00 83.56 186 GLY A N 1
ATOM 1520 C CA . GLY A 1 186 ? -12.966 5.100 -5.863 1.00 83.56 186 GLY A CA 1
ATOM 1521 C C . GLY A 1 186 ? -13.641 6.252 -6.612 1.00 83.56 186 GLY A C 1
ATOM 1522 O O . GLY A 1 186 ? -14.800 6.592 -6.370 1.00 83.56 186 GLY A O 1
ATOM 1523 N N . VAL A 1 187 ? -12.916 6.819 -7.577 1.00 71.00 187 VAL A N 1
ATOM 1524 C CA . VAL A 1 187 ? -13.379 7.914 -8.452 1.00 71.00 187 VAL A CA 1
ATOM 1525 C C . VAL A 1 187 ? -14.661 7.546 -9.206 1.00 71.00 187 VAL A C 1
ATOM 1527 O O . VAL A 1 187 ? -15.585 8.348 -9.296 1.00 71.00 187 VAL A O 1
ATOM 1530 N N . ASN A 1 188 ? -14.745 6.303 -9.686 1.00 67.94 188 ASN A N 1
ATOM 1531 C CA . ASN A 1 188 ? -15.838 5.833 -10.544 1.00 67.94 188 ASN A CA 1
ATOM 1532 C C . ASN A 1 188 ? -17.102 5.453 -9.759 1.00 67.94 188 ASN A C 1
ATOM 1534 O O . ASN A 1 188 ? -18.021 4.864 -10.316 1.00 67.94 188 ASN A O 1
ATOM 1538 N N . GLY A 1 189 ? -17.145 5.749 -8.455 1.00 66.75 189 GLY A N 1
ATOM 1539 C CA . GLY A 1 189 ? -18.276 5.419 -7.590 1.00 66.75 189 GLY A CA 1
ATOM 1540 C C . GLY A 1 189 ? -18.299 3.974 -7.093 1.00 66.75 189 GLY A C 1
ATOM 1541 O O . GLY A 1 189 ? -19.165 3.657 -6.286 1.00 66.75 189 GLY A O 1
ATOM 1542 N N . ASN A 1 190 ? -17.344 3.129 -7.503 1.00 77.38 190 ASN A N 1
ATOM 1543 C CA . ASN A 1 190 ? -17.182 1.789 -6.941 1.00 77.38 190 ASN A CA 1
ATOM 1544 C C . ASN A 1 190 ? -16.874 1.900 -5.446 1.00 77.38 190 ASN A C 1
ATOM 1546 O O . ASN A 1 190 ? -15.814 2.408 -5.059 1.00 77.38 190 ASN A O 1
ATOM 1550 N N . GLU A 1 191 ? -17.810 1.423 -4.634 1.00 87.19 191 GLU A N 1
ATOM 1551 C CA . GLU A 1 191 ? -17.701 1.363 -3.186 1.00 87.19 191 GLU A CA 1
ATOM 1552 C C . GLU A 1 191 ? -17.451 -0.084 -2.756 1.00 87.19 191 GLU A C 1
ATOM 1554 O O . GLU A 1 191 ? -18.098 -1.007 -3.244 1.00 87.19 191 GLU A O 1
ATOM 1559 N N . ALA A 1 192 ? -16.480 -0.275 -1.870 1.00 92.38 192 ALA A N 1
ATOM 1560 C CA . ALA A 1 192 ? -16.197 -1.549 -1.222 1.00 92.38 192 ALA A CA 1
ATOM 1561 C C . ALA A 1 192 ? -16.345 -1.374 0.284 1.00 92.38 192 ALA A C 1
ATOM 1563 O O . ALA A 1 192 ? -15.912 -0.354 0.832 1.00 92.38 192 ALA A O 1
ATOM 1564 N N . GLN A 1 193 ? -16.868 -2.392 0.958 1.00 95.81 193 GLN A N 1
ATOM 1565 C CA . GLN A 1 193 ? -16.720 -2.483 2.405 1.00 95.81 193 GLN A CA 1
ATOM 1566 C C . GLN A 1 193 ? -15.251 -2.745 2.734 1.00 95.81 193 GLN A C 1
ATOM 1568 O O . GLN A 1 193 ? -14.534 -3.390 1.966 1.00 95.81 193 GLN A O 1
ATOM 1573 N N . VAL A 1 194 ? -14.786 -2.230 3.867 1.00 96.25 194 VAL A N 1
ATOM 1574 C CA . VAL A 1 194 ? -13.453 -2.551 4.376 1.00 96.25 194 VAL A CA 1
ATOM 1575 C C . VAL A 1 194 ? -13.548 -3.119 5.776 1.00 96.25 194 VAL A C 1
ATOM 1577 O O . VAL A 1 194 ? -14.304 -2.621 6.606 1.00 96.25 194 VAL A O 1
ATOM 1580 N N . GLU A 1 195 ? -12.746 -4.142 6.028 1.00 96.88 195 GLU A N 1
ATOM 1581 C CA . GLU A 1 195 ? -12.491 -4.694 7.354 1.00 96.88 195 GLU A CA 1
ATOM 1582 C C . GLU A 1 195 ? -10.981 -4.753 7.547 1.00 96.88 195 GLU A C 1
ATOM 1584 O O . GLU A 1 195 ? -10.229 -5.028 6.609 1.00 96.88 195 GLU A O 1
ATOM 1589 N N . GLY A 1 196 ? -10.509 -4.483 8.751 1.00 96.69 196 GLY A N 1
ATOM 1590 C CA . GLY A 1 196 ? -9.084 -4.470 9.003 1.00 96.69 196 GLY A CA 1
ATOM 1591 C C . GLY A 1 196 ? -8.745 -4.478 10.475 1.00 96.69 196 GLY A C 1
ATOM 1592 O O . GLY A 1 196 ? -9.607 -4.413 11.352 1.00 96.69 196 GLY A O 1
ATOM 1593 N N . TYR A 1 197 ? -7.452 -4.585 10.735 1.00 96.75 197 TYR A N 1
ATOM 1594 C CA . TYR A 1 197 ? -6.926 -4.508 12.079 1.00 96.75 197 TYR A CA 1
ATOM 1595 C C . TYR A 1 197 ? -5.538 -3.881 12.103 1.00 96.75 197 TYR A C 1
ATOM 1597 O O . TYR A 1 197 ? -4.784 -3.910 11.123 1.00 96.75 197 TYR A O 1
ATOM 1605 N N . VAL A 1 198 ? -5.206 -3.318 13.257 1.00 95.56 198 VAL A N 1
ATOM 1606 C CA . VAL A 1 198 ? -3.892 -2.777 13.574 1.00 95.56 198 VAL A CA 1
ATOM 1607 C C . VAL A 1 198 ? -3.344 -3.525 14.770 1.00 95.56 198 VAL A C 1
ATOM 1609 O O . VAL A 1 198 ? -4.039 -3.720 15.765 1.00 95.56 198 VAL A O 1
ATOM 1612 N N . ARG A 1 199 ? -2.081 -3.931 14.690 1.00 93.44 199 ARG A N 1
ATOM 1613 C CA . ARG A 1 199 ? -1.376 -4.529 15.824 1.00 93.44 199 ARG A CA 1
ATOM 1614 C C . ARG A 1 199 ? -0.014 -3.900 16.007 1.00 93.44 199 ARG A C 1
ATOM 1616 O O . ARG A 1 199 ? 0.648 -3.531 15.030 1.00 93.44 199 ARG A O 1
ATOM 1623 N N . MET A 1 200 ? 0.425 -3.833 17.256 1.00 93.00 200 MET A N 1
ATOM 1624 C CA . MET A 1 200 ? 1.832 -3.632 17.527 1.00 93.00 200 MET A CA 1
ATOM 1625 C C . MET A 1 200 ? 2.593 -4.879 17.086 1.00 93.00 200 MET A C 1
ATOM 1627 O O . MET A 1 200 ? 2.054 -5.982 16.956 1.00 93.00 200 MET A O 1
ATOM 1631 N N . GLY A 1 201 ? 3.870 -4.726 16.811 1.00 91.69 201 GLY A N 1
ATOM 1632 C CA . GLY A 1 201 ? 4.727 -5.897 16.799 1.00 91.69 201 GLY A CA 1
ATOM 1633 C C . GLY A 1 201 ? 6.059 -5.576 17.418 1.00 91.69 201 GLY A C 1
ATOM 1634 O O . GLY A 1 201 ? 6.267 -4.501 17.970 1.00 91.69 201 GLY A O 1
ATOM 1635 N N . LYS A 1 202 ? 6.941 -6.566 17.373 1.00 88.81 202 LYS A N 1
ATOM 1636 C CA . LYS A 1 202 ? 8.023 -6.702 18.352 1.00 88.81 202 LYS A CA 1
ATOM 1637 C C . LYS A 1 202 ? 9.076 -5.593 18.291 1.00 88.81 202 LYS A C 1
ATOM 1639 O O . LYS A 1 202 ? 9.782 -5.374 19.263 1.00 88.81 202 LYS A O 1
ATOM 1644 N N . ASP A 1 203 ? 9.157 -4.890 17.167 1.00 90.12 203 ASP A N 1
ATOM 1645 C CA . ASP A 1 203 ? 10.020 -3.722 16.948 1.00 90.12 203 ASP A CA 1
ATOM 1646 C C . ASP A 1 203 ? 9.365 -2.383 17.355 1.00 90.12 203 ASP A C 1
ATOM 1648 O O . ASP A 1 203 ? 9.949 -1.326 17.132 1.00 90.12 203 ASP A O 1
ATOM 1652 N N . GLY A 1 204 ? 8.162 -2.404 17.939 1.00 90.06 204 GLY A N 1
ATOM 1653 C CA . GLY A 1 204 ? 7.454 -1.209 18.406 1.00 90.06 204 GLY A CA 1
ATOM 1654 C C . GLY A 1 204 ? 6.783 -0.384 17.303 1.00 90.06 204 GLY A C 1
ATOM 1655 O O . GLY A 1 204 ? 6.422 0.768 17.543 1.00 90.06 204 GLY A O 1
ATOM 1656 N N . ILE A 1 205 ? 6.616 -0.940 16.098 1.00 93.25 205 ILE A N 1
ATOM 1657 C CA . ILE A 1 205 ? 5.992 -0.247 14.962 1.00 93.25 205 ILE A CA 1
ATOM 1658 C C . ILE A 1 205 ? 4.579 -0.789 14.680 1.00 93.25 205 ILE A C 1
ATOM 1660 O O . ILE A 1 205 ? 4.342 -1.995 14.675 1.00 93.25 205 ILE A O 1
ATOM 1664 N N . ALA A 1 206 ? 3.604 0.076 14.403 1.00 94.75 206 ALA A N 1
ATOM 1665 C CA . ALA A 1 206 ? 2.242 -0.383 14.119 1.00 94.75 206 ALA A CA 1
ATOM 1666 C C . ALA A 1 206 ? 2.140 -1.032 12.723 1.00 94.75 206 ALA A C 1
ATOM 1668 O O . ALA A 1 206 ? 2.560 -0.444 11.721 1.00 94.75 206 ALA A O 1
ATOM 1669 N N . ARG A 1 207 ? 1.554 -2.234 12.652 1.00 95.94 207 ARG A N 1
ATOM 1670 C CA . ARG A 1 207 ? 1.248 -2.953 11.404 1.00 95.94 207 ARG A CA 1
ATOM 1671 C C . ARG A 1 207 ? -0.236 -2.882 11.108 1.00 95.94 207 ARG A C 1
ATOM 1673 O O . ARG A 1 207 ? -1.044 -3.181 11.983 1.00 95.94 207 ARG A O 1
ATOM 1680 N N . TRP A 1 208 ? -0.561 -2.549 9.871 1.00 97.56 208 TRP A N 1
ATOM 1681 C CA . TRP A 1 208 ? -1.920 -2.405 9.377 1.00 97.56 208 TRP A CA 1
ATOM 1682 C C . TRP A 1 208 ? -2.234 -3.498 8.369 1.00 97.56 208 TRP A C 1
ATOM 1684 O O . TRP A 1 208 ? -1.448 -3.749 7.454 1.00 97.56 208 TRP A O 1
ATOM 1694 N N . TYR A 1 209 ? -3.410 -4.090 8.526 1.00 97.31 209 TYR A N 1
ATOM 1695 C CA . TYR A 1 209 ? -3.964 -5.070 7.608 1.00 97.31 209 TYR A CA 1
ATOM 1696 C C . TYR A 1 209 ? -5.382 -4.638 7.256 1.00 97.31 209 TYR A C 1
ATOM 1698 O O . TYR A 1 209 ? -6.196 -4.400 8.146 1.00 97.31 209 TYR A O 1
ATOM 1706 N N . LEU A 1 210 ? -5.672 -4.499 5.967 1.00 96.69 210 LEU A N 1
ATOM 1707 C CA . LEU A 1 210 ? -6.964 -4.048 5.459 1.00 96.69 210 LEU A CA 1
ATOM 1708 C C . LEU A 1 210 ? -7.402 -4.961 4.319 1.00 96.69 210 LEU A C 1
ATOM 1710 O O . LEU A 1 210 ? -6.646 -5.195 3.381 1.00 96.69 210 LEU A O 1
ATOM 1714 N N . THR A 1 211 ? -8.641 -5.427 4.386 1.00 96.81 211 THR A N 1
ATOM 1715 C CA . THR A 1 211 ? -9.295 -6.226 3.352 1.00 96.81 211 THR A CA 1
ATOM 1716 C C . THR A 1 211 ? -10.424 -5.412 2.735 1.00 96.81 211 THR A C 1
ATOM 1718 O O . THR A 1 211 ? -11.264 -4.878 3.458 1.00 96.81 211 THR A O 1
ATOM 1721 N N . SER A 1 212 ? -10.452 -5.308 1.407 1.00 95.50 212 SER A N 1
ATOM 1722 C CA . SER A 1 212 ? -11.574 -4.726 0.665 1.00 95.50 212 SER A CA 1
ATOM 1723 C C . SER A 1 212 ? -12.507 -5.833 0.184 1.00 95.50 212 SER A C 1
ATOM 1725 O O . SER A 1 212 ? -12.077 -6.801 -0.451 1.00 95.50 212 SER A O 1
ATOM 1727 N N . ILE A 1 213 ? -13.788 -5.666 0.493 1.00 95.38 213 ILE A N 1
ATOM 1728 C CA . ILE A 1 213 ? -14.850 -6.650 0.313 1.00 95.38 213 ILE A CA 1
ATOM 1729 C C . ILE A 1 213 ? -15.865 -6.073 -0.674 1.00 95.38 213 ILE A C 1
ATOM 1731 O O . ILE A 1 213 ? -16.421 -4.993 -0.454 1.00 95.38 213 ILE A O 1
ATOM 1735 N N . TYR A 1 214 ? -16.092 -6.804 -1.760 1.00 92.69 214 TYR A N 1
ATOM 1736 C CA . TYR A 1 214 ? -17.065 -6.479 -2.801 1.00 92.69 214 TYR A CA 1
ATOM 1737 C C . TYR A 1 214 ? -18.112 -7.581 -2.841 1.00 92.69 214 TYR A C 1
ATOM 1739 O O . TYR A 1 214 ? -17.744 -8.750 -2.913 1.00 92.69 214 TYR A O 1
ATOM 1747 N N . ASP A 1 215 ? -19.392 -7.212 -2.786 1.00 89.69 215 ASP A N 1
ATOM 1748 C CA . ASP A 1 215 ? -20.514 -8.160 -2.809 1.00 89.69 215 ASP A CA 1
ATOM 1749 C C . ASP A 1 215 ? -20.338 -9.315 -1.799 1.00 89.69 215 ASP A C 1
ATOM 1751 O O . ASP A 1 215 ? -20.491 -10.482 -2.138 1.00 89.69 215 ASP A O 1
ATOM 1755 N N . ASP A 1 216 ? -19.934 -8.985 -0.562 1.00 90.12 216 ASP A N 1
ATOM 1756 C CA . ASP A 1 216 ? -19.610 -9.934 0.523 1.00 90.12 216 ASP A CA 1
ATOM 1757 C C . ASP A 1 216 ? -18.472 -10.935 0.224 1.00 90.12 216 ASP A C 1
ATOM 1759 O O . ASP A 1 216 ? -18.244 -11.885 0.977 1.00 90.12 216 ASP A O 1
ATOM 1763 N N . HIS A 1 217 ? -17.684 -10.688 -0.823 1.00 93.19 217 HIS A N 1
ATOM 1764 C CA . HIS A 1 217 ? -16.497 -11.463 -1.158 1.00 93.19 217 HIS A CA 1
ATOM 1765 C C . HIS A 1 217 ? -15.217 -10.641 -0.925 1.00 93.19 217 HIS A C 1
ATOM 1767 O O . HIS A 1 217 ? -15.037 -9.578 -1.530 1.00 93.19 217 HIS A O 1
ATOM 1773 N N . PRO A 1 218 ? -14.295 -11.100 -0.056 1.00 94.00 218 PRO A N 1
ATOM 1774 C CA . PRO A 1 218 ? -13.020 -10.427 0.157 1.00 94.00 218 PRO A CA 1
ATOM 1775 C C . PRO A 1 218 ? -12.139 -10.615 -1.085 1.00 94.00 218 PRO A C 1
ATOM 1777 O O . PRO A 1 218 ? -11.758 -11.738 -1.411 1.00 94.00 218 PRO A O 1
ATOM 1780 N N . GLN A 1 219 ? -11.814 -9.524 -1.783 1.00 94.19 219 GLN A N 1
ATOM 1781 C CA . GLN A 1 219 ? -11.078 -9.579 -3.058 1.00 94.19 219 GLN A CA 1
ATOM 1782 C C . GLN A 1 219 ? -9.650 -9.056 -2.945 1.00 94.19 219 GLN A C 1
ATOM 1784 O O . GLN A 1 219 ? -8.735 -9.626 -3.535 1.00 94.19 219 GLN A O 1
ATOM 1789 N N . TRP A 1 220 ? -9.451 -7.979 -2.182 1.00 95.75 220 TRP A N 1
ATOM 1790 C CA . TRP A 1 220 ? -8.155 -7.312 -2.081 1.00 95.75 220 TRP A CA 1
ATOM 1791 C C . TRP A 1 220 ? -7.670 -7.297 -0.644 1.00 95.75 220 TRP A C 1
ATOM 1793 O O . TRP A 1 220 ? -8.423 -6.956 0.266 1.00 95.75 220 TRP A O 1
ATOM 1803 N N . SER A 1 221 ? -6.398 -7.619 -0.460 1.00 96.25 221 SER A N 1
ATOM 1804 C CA . SER A 1 221 ? -5.688 -7.593 0.812 1.00 96.25 221 SER A CA 1
ATOM 1805 C C . SER A 1 221 ? -4.619 -6.509 0.769 1.00 96.25 221 SER A C 1
ATOM 1807 O O . SER A 1 221 ? -4.018 -6.250 -0.271 1.00 96.25 221 SER A O 1
ATOM 1809 N N . SER A 1 222 ? -4.416 -5.811 1.879 1.00 97.75 222 SER A N 1
ATOM 1810 C CA . SER A 1 222 ? -3.450 -4.724 2.005 1.00 97.75 222 SER A CA 1
ATOM 1811 C C . SER A 1 222 ? -2.694 -4.858 3.316 1.00 97.75 222 SER A C 1
ATOM 1813 O O . SER A 1 222 ? -3.303 -4.816 4.382 1.00 97.75 222 SER A O 1
ATOM 1815 N N . SER A 1 223 ? -1.372 -4.960 3.230 1.00 97.81 223 SER A N 1
ATOM 1816 C CA . SER A 1 223 ? -0.458 -5.093 4.364 1.00 97.81 223 SER A CA 1
ATOM 1817 C C . SER A 1 223 ? 0.500 -3.908 4.383 1.00 97.81 223 SER A C 1
ATOM 1819 O O . SER A 1 223 ? 1.182 -3.641 3.392 1.00 97.81 223 SER A O 1
ATOM 1821 N N . GLY A 1 224 ? 0.585 -3.188 5.499 1.00 97.94 224 GLY A N 1
ATOM 1822 C CA . GLY A 1 224 ? 1.406 -1.982 5.580 1.00 97.94 224 GLY A CA 1
ATOM 1823 C C . GLY A 1 224 ? 1.920 -1.648 6.971 1.00 97.94 224 GLY A C 1
ATOM 1824 O O . GLY A 1 224 ? 1.552 -2.258 7.975 1.00 97.94 224 GLY A O 1
ATOM 1825 N N . VAL A 1 225 ? 2.795 -0.650 7.010 1.00 97.56 225 VAL A N 1
ATOM 1826 C CA . VAL A 1 225 ? 3.434 -0.126 8.213 1.00 97.56 225 VAL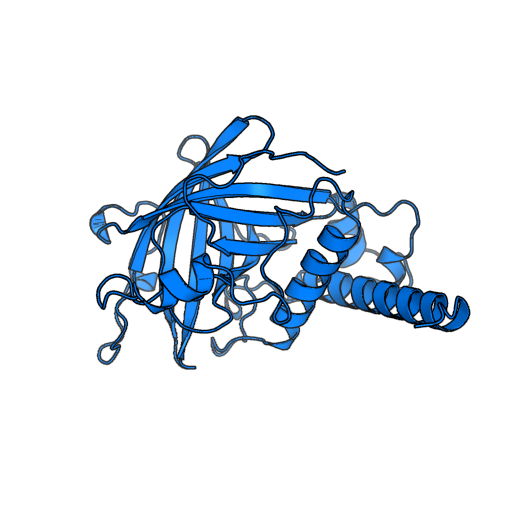 A CA 1
ATOM 1827 C C . VAL A 1 225 ? 3.054 1.335 8.416 1.00 97.56 225 VAL A C 1
ATOM 1829 O O . VAL A 1 225 ? 3.039 2.119 7.466 1.00 97.56 225 VAL A O 1
ATOM 1832 N N . GLN A 1 226 ? 2.748 1.709 9.657 1.00 95.12 226 GLN A N 1
ATOM 1833 C CA . GLN A 1 226 ? 2.496 3.103 10.006 1.00 95.12 226 GLN A CA 1
ATOM 1834 C C . GLN A 1 226 ? 3.807 3.883 10.120 1.00 95.12 226 GLN A C 1
ATOM 1836 O O . GLN A 1 226 ? 4.714 3.498 10.859 1.00 95.12 226 GLN A O 1
ATOM 1841 N N . ILE A 1 227 ? 3.892 5.011 9.419 1.00 92.62 227 ILE A N 1
ATOM 1842 C CA . ILE A 1 227 ? 5.062 5.889 9.391 1.00 92.62 227 ILE A CA 1
ATOM 1843 C C . ILE A 1 227 ? 4.806 7.191 10.161 1.00 92.62 227 ILE A C 1
ATOM 1845 O O . ILE A 1 227 ? 3.687 7.696 10.240 1.00 92.62 227 ILE A O 1
ATOM 1849 N N . GLY A 1 228 ? 5.863 7.761 10.743 1.00 86.81 228 GLY A N 1
ATOM 1850 C CA . GLY A 1 228 ? 5.786 8.983 11.558 1.00 86.81 228 GLY A CA 1
ATOM 1851 C C . GLY A 1 228 ? 5.356 8.767 13.017 1.00 86.81 228 GLY A C 1
ATOM 1852 O O . GLY A 1 228 ? 5.167 9.742 13.741 1.00 86.81 228 GLY A O 1
ATOM 1853 N N . GLY A 1 229 ? 5.239 7.511 13.461 1.00 84.88 229 GLY A N 1
ATOM 1854 C CA . GLY A 1 229 ? 4.892 7.137 14.835 1.00 84.88 229 GLY A CA 1
ATOM 1855 C C . GLY A 1 229 ? 3.398 6.890 15.057 1.00 84.88 229 GLY A C 1
ATOM 1856 O O . GLY A 1 229 ? 2.589 6.963 14.130 1.00 84.88 229 GLY A O 1
ATOM 1857 N N . LEU A 1 230 ? 3.040 6.575 16.303 1.00 86.69 230 LEU A N 1
ATOM 1858 C CA . LEU A 1 230 ? 1.662 6.274 16.700 1.00 86.69 230 LEU A CA 1
ATOM 1859 C C . LEU A 1 230 ? 0.736 7.462 16.432 1.00 86.69 230 LEU A C 1
ATOM 1861 O O . LEU A 1 230 ? 1.112 8.614 16.658 1.00 86.69 230 LEU A O 1
ATOM 1865 N N . GLY A 1 231 ? -0.456 7.186 15.902 1.00 83.56 231 GLY A N 1
ATOM 1866 C CA . GLY A 1 231 ? -1.433 8.214 15.540 1.00 83.56 231 GLY A CA 1
ATOM 1867 C C . GLY A 1 231 ? -1.002 9.152 14.408 1.00 83.56 231 GLY A C 1
ATOM 1868 O O . GLY A 1 231 ? -1.682 10.137 14.144 1.00 83.56 231 GLY A O 1
ATOM 1869 N N . SER A 1 232 ? 0.130 8.911 13.741 1.00 86.31 232 SER A N 1
ATOM 1870 C CA . SER A 1 232 ? 0.652 9.832 12.730 1.00 86.31 232 SER A CA 1
ATOM 1871 C C . SER A 1 232 ? -0.273 9.972 11.520 1.00 86.31 232 SER A C 1
ATOM 1873 O O . SER A 1 232 ? -0.637 8.989 10.875 1.00 86.31 232 SER A O 1
ATOM 1875 N N . ALA A 1 233 ? -0.555 11.219 11.135 1.00 84.50 233 ALA A N 1
ATOM 1876 C CA . ALA A 1 233 ? -1.306 11.528 9.921 1.00 84.50 233 ALA A CA 1
ATOM 1877 C C . ALA A 1 233 ? -0.505 11.285 8.625 1.00 84.50 233 ALA A C 1
ATOM 1879 O O . ALA A 1 233 ? -1.109 11.265 7.552 1.00 84.50 233 ALA A O 1
ATOM 1880 N N . MET A 1 234 ? 0.818 11.046 8.705 1.00 86.38 234 MET A N 1
ATOM 1881 C CA . MET A 1 234 ? 1.591 10.520 7.562 1.00 86.38 234 MET A CA 1
ATOM 1882 C C . MET A 1 234 ? 1.062 9.152 7.117 1.00 86.38 234 MET A C 1
ATOM 1884 O O . MET A 1 234 ? 1.191 8.796 5.947 1.00 86.38 234 MET A O 1
ATOM 1888 N N . GLY A 1 235 ? 0.433 8.427 8.044 1.00 91.75 235 GLY A N 1
ATOM 1889 C CA . GLY A 1 235 ? -0.359 7.245 7.777 1.00 91.75 235 GLY A CA 1
ATOM 1890 C C . GLY A 1 235 ? 0.462 5.995 7.513 1.00 91.75 235 GLY A C 1
ATOM 1891 O O . GLY A 1 235 ? 1.432 5.727 8.215 1.00 91.75 235 GLY A O 1
ATOM 1892 N N . VAL A 1 236 ? 0.022 5.199 6.548 1.00 97.06 236 VAL A N 1
ATOM 1893 C CA . VAL A 1 236 ? 0.453 3.824 6.320 1.00 97.06 236 VAL A CA 1
ATOM 1894 C C . VAL A 1 236 ? 0.983 3.680 4.904 1.00 97.06 236 VAL A C 1
ATOM 1896 O O . VAL A 1 236 ? 0.308 4.040 3.939 1.00 97.06 236 VAL A O 1
ATOM 1899 N N . VAL A 1 237 ? 2.170 3.096 4.782 1.00 98.06 237 VAL A N 1
ATOM 1900 C CA . VAL A 1 237 ? 2.742 2.681 3.499 1.00 98.06 237 VAL A CA 1
ATOM 1901 C C . VAL A 1 237 ? 2.766 1.167 3.457 1.00 98.06 237 VAL A C 1
ATOM 1903 O O . VAL A 1 237 ? 3.122 0.515 4.440 1.00 98.06 237 VAL A O 1
ATOM 1906 N N . GLY A 1 238 ? 2.385 0.591 2.327 1.00 98.31 238 GLY A N 1
ATOM 1907 C CA . GLY A 1 238 ? 2.322 -0.851 2.222 1.00 98.31 238 GLY A CA 1
ATOM 1908 C C . GLY A 1 238 ? 2.089 -1.349 0.817 1.00 98.31 238 GLY A C 1
ATOM 1909 O O . GLY A 1 238 ? 2.274 -0.635 -0.169 1.00 98.31 238 GLY A O 1
ATOM 1910 N N . VAL A 1 239 ? 1.674 -2.603 0.768 1.00 98.50 239 VAL A N 1
ATOM 1911 C CA . VAL A 1 239 ? 1.452 -3.363 -0.449 1.00 98.50 239 VAL A CA 1
ATOM 1912 C C . VAL A 1 239 ? 0.030 -3.873 -0.459 1.00 98.50 239 VAL A C 1
ATOM 1914 O O . VAL A 1 239 ? -0.50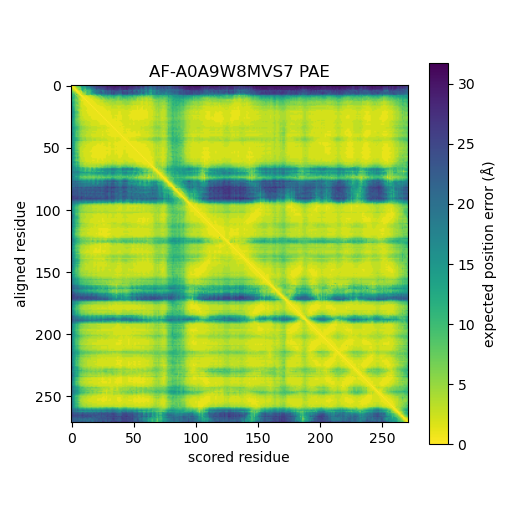6 -4.261 0.578 1.00 98.50 239 VAL A O 1
ATOM 1917 N N . TRP A 1 240 ? -0.590 -3.838 -1.629 1.00 97.88 240 TRP A N 1
ATOM 1918 C CA . TRP A 1 240 ? -1.859 -4.496 -1.869 1.00 97.88 240 TRP A CA 1
ATOM 1919 C C . TRP A 1 240 ? -1.679 -5.642 -2.861 1.00 97.88 240 TRP A C 1
ATOM 1921 O O . TRP A 1 240 ? -0.824 -5.579 -3.742 1.00 97.88 240 TRP A O 1
ATOM 1931 N N . THR A 1 241 ? -2.490 -6.678 -2.699 1.00 97.19 241 THR A N 1
ATOM 1932 C CA . THR A 1 241 ? -2.565 -7.858 -3.567 1.00 97.19 241 THR A CA 1
ATOM 1933 C C . THR A 1 241 ? -3.959 -8.490 -3.434 1.00 97.19 241 THR A C 1
ATOM 1935 O O . THR A 1 241 ? -4.841 -7.884 -2.813 1.00 97.19 241 THR A O 1
ATOM 1938 N N . THR A 1 242 ? -4.213 -9.660 -4.020 1.00 95.69 242 THR A N 1
ATOM 1939 C CA . THR A 1 242 ? -5.483 -10.370 -3.798 1.00 95.69 242 THR A CA 1
ATOM 1940 C C . THR A 1 242 ? -5.492 -11.070 -2.438 1.00 95.69 242 THR A C 1
ATOM 1942 O O . THR A 1 242 ? -4.487 -11.132 -1.735 1.00 95.69 242 THR A O 1
ATOM 1945 N N . THR A 1 243 ? -6.653 -11.560 -2.020 1.00 92.94 243 THR A N 1
ATOM 1946 C CA . THR A 1 243 ? -6.826 -12.326 -0.776 1.00 92.94 243 THR A CA 1
ATOM 1947 C C . THR A 1 243 ? -6.415 -13.794 -0.896 1.00 92.94 243 THR A C 1
ATOM 1949 O O . THR A 1 243 ? -6.226 -14.445 0.134 1.00 92.94 243 THR A O 1
ATOM 1952 N N . HIS A 1 244 ? -6.273 -14.318 -2.118 1.00 90.94 244 HIS A N 1
ATOM 1953 C CA . HIS A 1 244 ? -5.845 -15.699 -2.367 1.00 90.94 244 HIS A CA 1
ATOM 1954 C C . HIS A 1 244 ? -4.341 -15.856 -2.181 1.00 90.94 244 HIS A C 1
ATOM 1956 O O . HIS A 1 244 ? -3.902 -16.875 -1.647 1.00 90.94 244 HIS A O 1
ATOM 1962 N N . HIS A 1 245 ? -3.585 -14.806 -2.513 1.00 90.31 245 HIS A N 1
ATOM 1963 C CA . HIS A 1 245 ? -2.135 -14.773 -2.411 1.00 90.31 245 HIS A CA 1
ATOM 1964 C C . HIS A 1 245 ? -1.451 -15.828 -3.294 1.00 90.31 245 HIS A C 1
ATOM 1966 O O . HIS A 1 245 ? -0.469 -16.458 -2.886 1.00 90.31 245 HIS A O 1
ATOM 1972 N N . ASP A 1 246 ? -1.978 -16.003 -4.505 1.00 91.12 246 ASP A N 1
ATOM 1973 C CA . ASP A 1 246 ? -1.400 -16.869 -5.525 1.00 91.12 246 ASP A CA 1
ATOM 1974 C C . ASP A 1 246 ? -0.068 -16.292 -6.031 1.00 91.12 246 ASP A C 1
ATOM 1976 O O . ASP A 1 246 ? 0.213 -15.095 -5.934 1.00 91.12 246 ASP A O 1
ATOM 1980 N N . GLN A 1 247 ? 0.805 -17.157 -6.551 1.00 85.69 247 GLN A N 1
ATOM 1981 C CA . GLN A 1 247 ? 2.188 -16.785 -6.879 1.00 85.69 247 GLN A CA 1
ATOM 1982 C C . GLN A 1 247 ? 2.289 -15.699 -7.964 1.00 85.69 247 GLN A C 1
ATOM 1984 O O . GLN A 1 247 ? 3.282 -14.973 -8.024 1.00 85.69 247 GLN A O 1
ATOM 1989 N N . ASP A 1 248 ? 1.292 -15.613 -8.835 1.00 87.62 248 ASP A N 1
ATOM 1990 C CA . ASP A 1 248 ? 1.188 -14.661 -9.932 1.00 87.62 248 ASP A CA 1
ATOM 1991 C C . ASP A 1 248 ? 0.154 -13.561 -9.668 1.00 87.62 248 ASP A C 1
ATOM 1993 O O . ASP A 1 248 ? -0.182 -12.819 -10.590 1.00 87.62 248 ASP A O 1
ATOM 1997 N N . ASP A 1 249 ? -0.324 -13.420 -8.428 1.00 92.00 249 ASP A N 1
ATOM 1998 C CA . ASP A 1 249 ? -1.299 -12.395 -8.087 1.00 92.00 249 ASP A CA 1
ATOM 1999 C C . ASP A 1 249 ? -0.796 -10.984 -8.423 1.00 92.00 249 ASP A C 1
ATOM 2001 O O . ASP A 1 249 ? 0.385 -10.659 -8.238 1.00 92.00 249 ASP A O 1
ATOM 2005 N N . PRO A 1 250 ? -1.698 -10.085 -8.862 1.00 95.62 250 PRO A N 1
ATOM 2006 C CA . PRO A 1 250 ? -1.364 -8.679 -8.973 1.00 95.62 250 PRO A CA 1
ATOM 2007 C C . PRO A 1 250 ? -0.862 -8.140 -7.632 1.00 95.62 250 PRO A C 1
ATOM 2009 O O . PRO A 1 250 ? -1.386 -8.462 -6.560 1.00 95.62 250 PRO A O 1
ATOM 2012 N N . VAL A 1 251 ? 0.139 -7.270 -7.708 1.00 97.12 251 VAL A N 1
ATOM 2013 C CA . VAL A 1 251 ? 0.723 -6.603 -6.550 1.00 97.12 251 VAL A CA 1
ATOM 2014 C C . VAL A 1 251 ? 1.025 -5.153 -6.881 1.00 97.12 251 VAL A C 1
ATOM 2016 O O . VAL A 1 251 ? 1.346 -4.823 -8.025 1.00 97.12 251 VAL A O 1
ATOM 2019 N N . GLY A 1 252 ? 0.948 -4.278 -5.886 1.00 97.75 252 GLY A N 1
ATOM 2020 C CA . GLY A 1 252 ? 1.341 -2.890 -6.063 1.00 97.75 252 GLY A CA 1
ATOM 2021 C C . GLY A 1 252 ? 1.477 -2.122 -4.754 1.00 97.75 252 GLY A C 1
ATOM 2022 O O . GLY A 1 252 ? 1.000 -2.564 -3.704 1.00 97.75 252 GLY A O 1
ATOM 2023 N N . PRO A 1 253 ? 2.127 -0.949 -4.788 1.00 98.25 253 PRO A N 1
ATOM 2024 C CA . PRO A 1 253 ? 2.290 -0.127 -3.606 1.00 98.25 253 PRO A CA 1
ATOM 2025 C C . PRO A 1 253 ? 1.010 0.652 -3.298 1.00 98.25 253 PRO A C 1
ATOM 2027 O O . PRO A 1 253 ? 0.247 1.038 -4.193 1.00 98.25 253 PRO A O 1
ATOM 2030 N N . PHE A 1 254 ? 0.812 0.958 -2.019 1.00 97.75 254 PHE A N 1
ATOM 2031 C CA . PHE A 1 254 ? -0.147 1.961 -1.585 1.00 97.75 254 PHE A CA 1
ATOM 2032 C C . PHE A 1 254 ? 0.439 2.907 -0.538 1.00 97.75 254 PHE A C 1
ATOM 2034 O O . PHE A 1 254 ? 1.332 2.550 0.232 1.00 97.75 254 PHE A O 1
ATOM 2041 N N . TRP A 1 255 ? -0.139 4.105 -0.474 1.00 97.00 255 TRP A N 1
ATOM 2042 C CA . TRP A 1 255 ? 0.050 5.035 0.635 1.00 97.00 255 TRP A CA 1
ATOM 2043 C C . TRP A 1 255 ? -1.312 5.550 1.089 1.00 97.00 255 TRP A C 1
ATOM 2045 O O . TRP A 1 255 ? -2.032 6.175 0.313 1.00 97.00 255 TRP A O 1
ATOM 2055 N N . LEU A 1 256 ? -1.666 5.257 2.336 1.00 95.50 256 LEU A N 1
ATOM 2056 C CA . LEU A 1 256 ? -2.873 5.687 3.033 1.00 95.50 256 LEU A CA 1
ATOM 2057 C C . LEU A 1 256 ? -2.503 6.803 4.023 1.00 95.50 256 LEU A C 1
ATOM 2059 O O . LEU A 1 256 ? -1.653 6.577 4.871 1.00 95.50 256 LEU A O 1
ATOM 2063 N N . TRP A 1 257 ? -3.104 7.990 3.958 1.00 93.12 257 TRP A N 1
ATOM 2064 C CA . TRP A 1 257 ? -2.818 9.095 4.889 1.00 93.12 257 TRP A CA 1
ATOM 2065 C C . TRP A 1 257 ? -4.092 9.772 5.387 1.00 93.12 257 TRP A C 1
ATOM 2067 O O . TRP A 1 257 ? -5.125 9.772 4.711 1.00 93.12 257 TRP A O 1
ATOM 2077 N N . LYS A 1 258 ? -4.019 10.326 6.599 1.00 89.88 258 LYS A N 1
ATOM 2078 C CA . LYS A 1 258 ? -5.189 10.856 7.299 1.00 89.88 258 LYS A CA 1
ATOM 2079 C C . LYS A 1 258 ? -5.499 12.269 6.820 1.00 89.88 258 LYS A C 1
ATOM 2081 O O . LYS A 1 258 ? -4.595 13.099 6.670 1.00 89.88 258 LYS A O 1
ATOM 2086 N N . VAL A 1 259 ? -6.775 12.549 6.593 1.00 86.94 259 VAL A N 1
ATOM 2087 C CA . VAL A 1 259 ? -7.275 13.864 6.181 1.00 86.94 259 VAL A CA 1
ATOM 2088 C C . VAL A 1 259 ? -8.411 14.308 7.096 1.00 86.94 259 VAL A C 1
ATOM 2090 O O . VAL A 1 259 ? -8.938 13.524 7.876 1.00 86.94 259 VAL A O 1
ATOM 2093 N N . GLU A 1 260 ? -8.769 15.586 7.030 1.00 83.00 260 GLU A N 1
ATOM 2094 C CA . GLU A 1 260 ? -9.971 16.085 7.702 1.00 83.00 260 GLU A CA 1
ATOM 2095 C C . GLU A 1 260 ? -11.228 15.511 7.032 1.00 83.00 260 GLU A C 1
ATOM 2097 O O . GLU A 1 260 ? -11.241 15.307 5.816 1.00 83.00 260 GLU A O 1
ATOM 2102 N N . ASP A 1 261 ? -12.302 15.301 7.795 1.00 74.94 261 ASP A N 1
ATOM 2103 C CA . ASP A 1 261 ? -13.529 14.664 7.285 1.00 74.94 261 ASP A CA 1
ATOM 2104 C C . ASP A 1 261 ? -14.196 15.443 6.142 1.00 74.94 261 ASP A C 1
ATOM 2106 O O . ASP A 1 261 ? -14.825 14.858 5.261 1.00 74.94 261 ASP A O 1
ATOM 2110 N N . ASN A 1 262 ? -13.988 16.762 6.106 1.00 69.88 262 ASN A N 1
ATOM 2111 C CA . ASN A 1 262 ? -14.501 17.654 5.066 1.00 69.88 262 ASN A CA 1
ATOM 2112 C C . ASN A 1 262 ? -13.510 17.857 3.903 1.00 69.88 262 ASN A C 1
ATOM 2114 O O . ASN A 1 262 ? -13.692 18.762 3.086 1.00 69.88 262 ASN A O 1
ATOM 2118 N N . SER A 1 263 ? -12.430 17.069 3.833 1.00 66.75 263 SER A N 1
ATOM 2119 C CA . SER A 1 263 ? -11.426 17.197 2.776 1.00 66.75 263 SER A CA 1
ATOM 2120 C C . SER A 1 263 ? -12.054 16.942 1.397 1.00 66.75 263 SER A C 1
ATOM 2122 O O . SER A 1 263 ? -12.763 15.944 1.232 1.00 66.75 263 SER A O 1
ATOM 2124 N N . PRO A 1 264 ? -11.793 17.793 0.382 1.00 61.66 264 PRO A N 1
ATOM 2125 C CA . PRO A 1 264 ? -12.418 17.667 -0.930 1.00 61.66 264 PRO A CA 1
ATOM 2126 C C . PRO A 1 264 ? -12.288 16.257 -1.520 1.00 61.66 264 PRO A C 1
ATOM 2128 O O . PRO A 1 264 ? -11.212 15.656 -1.541 1.00 61.66 264 PRO A O 1
ATOM 2131 N N . THR A 1 265 ? -13.401 15.738 -2.027 1.00 56.88 265 THR A N 1
ATOM 2132 C CA . THR A 1 265 ? -13.532 14.440 -2.706 1.00 56.88 265 THR A CA 1
ATOM 2133 C C . THR A 1 265 ? -13.321 14.557 -4.211 1.00 56.88 265 THR A C 1
ATOM 2135 O O . THR A 1 265 ? -13.889 13.769 -4.959 1.00 56.88 265 THR A O 1
ATOM 2138 N N . HIS A 1 266 ? -12.515 15.516 -4.689 1.00 57.25 266 HIS A N 1
ATOM 2139 C CA . HIS A 1 266 ? -12.097 15.564 -6.097 1.00 57.25 266 HIS A CA 1
ATOM 2140 C C . HIS A 1 266 ? -11.154 14.387 -6.398 1.00 57.25 266 HIS A C 1
ATOM 2142 O O . HIS A 1 266 ? -9.955 14.539 -6.606 1.00 57.25 266 HIS A O 1
ATOM 2148 N N . LEU A 1 267 ? -11.726 13.189 -6.358 1.00 57.12 267 LEU A N 1
ATOM 2149 C CA . LEU A 1 267 ? -11.193 11.952 -6.865 1.00 57.12 267 LEU A CA 1
ATOM 2150 C C . LEU A 1 267 ? -11.207 12.143 -8.385 1.00 57.12 267 LEU A C 1
ATOM 2152 O O . LEU A 1 267 ? -12.266 12.276 -8.989 1.00 57.12 267 LEU A O 1
ATOM 2156 N N . MET A 1 268 ? -10.037 12.260 -8.994 1.00 55.16 268 MET A N 1
ATOM 2157 C CA . MET A 1 268 ? -9.869 12.226 -10.445 1.00 55.16 268 MET A CA 1
ATOM 2158 C C . MET A 1 268 ? -9.133 10.919 -10.794 1.00 55.16 268 MET A C 1
ATOM 2160 O O . MET A 1 268 ? -8.509 10.322 -9.918 1.00 55.16 268 MET A O 1
ATOM 2164 N N . GLU A 1 269 ? -9.235 10.418 -12.027 1.00 51.66 269 GLU A N 1
ATOM 2165 C CA . GLU A 1 269 ? -8.409 9.293 -12.503 1.00 51.66 269 GLU A CA 1
ATOM 2166 C C . GLU A 1 269 ? -7.239 9.825 -13.337 1.00 51.66 269 GLU A C 1
ATOM 2168 O O . GLU A 1 269 ? -7.394 10.791 -14.087 1.00 51.66 269 GLU A O 1
ATOM 2173 N N . TYR A 1 270 ? -6.065 9.201 -13.200 1.00 49.69 270 TYR A N 1
ATOM 2174 C CA . TYR A 1 270 ? -4.923 9.419 -14.085 1.00 49.69 270 TYR A CA 1
ATOM 2175 C C . TYR A 1 270 ? -4.390 8.059 -14.554 1.00 49.69 270 TYR A C 1
ATOM 2177 O O . TYR A 1 270 ? -4.007 7.217 -13.736 1.00 49.69 270 TYR A O 1
ATOM 2185 N N . THR A 1 271 ? -4.415 7.852 -15.870 1.00 51.44 271 THR A N 1
ATOM 2186 C CA . THR A 1 271 ? -3.958 6.648 -16.591 1.00 51.44 271 THR A CA 1
ATOM 2187 C C . THR A 1 271 ? -2.874 7.007 -17.584 1.00 51.44 271 THR A C 1
ATOM 2189 O O . THR A 1 271 ? -3.035 8.059 -18.246 1.00 51.44 271 THR A O 1
#

pLDDT: mean 85.98, std 14.99, range [35.06, 98.56]

Secondary structure (DSSP, 8-state):
----HHHHHHHHHHHHHHHHHHHHHHT-GGG-STTTTTTTB-TTS-B-HHHHHHHHHHHHHHHHHS-GGGGGGSPPPTTS---HHHHHHHH---SSSTT---EEEEEEEEEE-HHHHHHHHHS-GGGSTT-GGGGG-TT--EEEEEEEEEEEEE-GGG-SSS-GGGGPPPTT-SSPPEEEEEEEEETTS-EEEEEEEEE--TTS--EEEEEEEETTEEEEEEEEEE-SSTT-TT-EEEEEEESS--TT--EEEEEEEE--TT------EE-

Nearest PDB structures (foldseek):
  9hac-assembly2_C  TM=6.010E-01  e=2.472E-03  synthetic construct
  9hag-assembly1_A  TM=6.648E-01  e=9.745E-03  synthetic construct
  6czi-assembly2_B  TM=5.280E-01  e=9.745E-03  synthetic construct
  9fdg-assembly1_A  TM=3.956E-01  e=7.941E-01  synthetic construct

Radius of gyration: 18.72 Å; Cα contacts (8 Å, |Δi|>4): 524; chains: 1; bounding box: 42×48×51 Å

Organism: NCBI:txid84603

Foldseek 3Di:
DDDDVVVVVVVVVVLLLLLLLLCLLFLALVCQDVLQVRKQADSVRHGNVVNLVSLCSNQQVVLVPDDPVCVLVDQDDPPPDCDVLQVVLVVPCDLQQFQQFAFKKKKKWKFWDLVLSCCQAPHCPQNGHSDSSSCVPPPTDMWIFIKMWGKDWDPPVVADPDDPVVQDADPPDSRHKTKMWTWMATPVRDIWIKTWIWDADDVRWIKIWMFTHDPNRGFKIWIWTAPPDGSGQSGTKMKMWTPVSDSSTTMTIMGMGDDHNPRDPPGDTDD